Protein AF-A0A9N9E2Z9-F1 (afdb_monomer)

Nearest PDB structures (foldseek):
  7rmc-assembly1_V  TM=8.957E-01  e=1.447E-22  Saccharomyces cerevisiae
  7rmo-assembly1_D  TM=8.840E-01  e=2.577E-21  Saccharomyces cerevisiae
  7rmv-assembly1_A  TM=8.847E-01  e=9.332E-21  Saccharomyces cerevisiae
  7rmf-assembly1_W  TM=8.676E-01  e=1.348E-20  Saccharomyces cerevisiae
  2v4u-assembly1_A  TM=8.856E-01  e=1.842E-15  Homo sapiens

Mean predicted aligned error: 8.61 Å

Foldseek 3Di:
DEDPADWDDLVNLCVVDVDSLPDQYHHDDPDPLCVVVSCVVSVVVVVCCVVVVVVPPDDDPVNVVVVVVVVVVSVVLQVLQVPDPAEAEEEEEAQDDPVVCVVVVNVVRVVCSNVSHHYHYDYARLVLCAPVCCVVPVVSVVVRVVSLVPHQAYEYEPHDDPVRCRSLLSSLVCCVVVVRHYDYYAVNQVSNLVNLVVVLCVVPDPPPPDPPDQKDFDPCQKDKDKKFFDPPDPPPPVCVVVVDRIDIDIGGHRIWGRDVVSVVSSVVSPDDFGMDHPVNRGTDD

Organism: NCBI:txid144539

Radius of gyration: 24.68 Å; Cα contacts (8 Å, |Δi|>4): 371; chains: 1; bounding box: 54×49×69 Å

Solvent-accessible surface area (backbone atoms only — not comparable to full-atom values): 16314 Å² total; per-residue (Å²): 86,83,34,83,89,61,79,82,49,69,75,57,29,48,73,74,33,96,54,44,87,76,56,57,73,42,58,85,61,97,47,80,79,48,49,65,57,55,41,56,77,65,43,47,65,61,52,48,36,60,77,68,60,46,83,79,64,87,73,51,73,66,56,52,51,50,52,53,50,50,53,5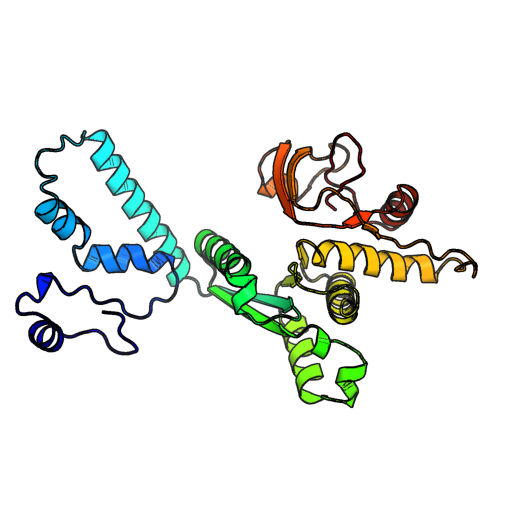2,50,52,51,51,42,50,52,44,22,76,69,36,89,47,70,50,33,36,22,39,41,35,68,57,64,75,80,82,46,51,67,58,56,51,52,50,47,52,52,24,36,74,72,29,28,36,79,42,80,44,80,30,54,19,66,32,59,28,78,67,20,51,76,77,37,47,66,56,20,48,56,39,51,53,47,51,74,70,30,67,26,40,34,26,52,56,61,64,54,85,95,58,38,62,17,50,24,48,53,44,47,50,25,66,78,71,71,41,50,71,49,49,35,66,52,24,42,51,28,44,55,49,40,51,48,60,60,58,48,75,76,51,84,79,64,94,81,68,92,69,58,68,57,37,84,38,93,70,38,68,48,79,44,70,34,40,53,49,83,91,56,82,87,47,64,66,45,62,73,68,72,45,62,62,48,76,48,80,48,74,43,48,62,36,64,53,48,74,67,58,54,50,56,44,41,78,70,74,48,58,76,47,27,28,39,100,80,65,62,49,72,44,106

pLDDT: mean 83.02, std 13.47, range [30.84, 97.94]

Structure (mmCIF, N/CA/C/O backbone):
data_AF-A0A9N9E2Z9-F1
#
_entry.id   AF-A0A9N9E2Z9-F1
#
loop_
_atom_site.group_PDB
_atom_site.id
_atom_site.type_symbol
_atom_site.label_atom_id
_atom_site.label_alt_id
_atom_site.label_comp_id
_atom_site.label_asym_id
_atom_site.label_entity_id
_atom_site.label_seq_id
_atom_site.pdbx_PDB_ins_code
_atom_site.Cartn_x
_atom_site.Cartn_y
_atom_site.Cartn_z
_atom_site.occupancy
_atom_site.B_iso_or_equiv
_atom_site.auth_seq_id
_atom_site.auth_comp_id
_atom_site.auth_asym_id
_atom_site.auth_atom_id
_atom_site.pdbx_PDB_model_num
ATOM 1 N N . CYS A 1 1 ? -6.599 -13.612 25.375 1.00 73.62 1 CYS A N 1
ATOM 2 C CA . CYS A 1 1 ? -6.202 -14.831 24.640 1.00 73.62 1 CYS A CA 1
ATOM 3 C C . CYS A 1 1 ? -6.427 -14.645 23.146 1.00 73.62 1 CYS A C 1
ATOM 5 O O . CYS A 1 1 ? -7.537 -14.296 22.765 1.00 73.62 1 CYS A O 1
ATOM 7 N N . VAL A 1 2 ? -5.397 -14.850 22.315 1.00 69.88 2 VAL A N 1
ATOM 8 C CA . VAL A 1 2 ? -5.555 -14.877 20.850 1.00 69.88 2 VAL A CA 1
ATOM 9 C C . VAL A 1 2 ? -5.989 -16.283 20.447 1.00 69.88 2 VAL A C 1
ATOM 11 O O . VAL A 1 2 ? -5.285 -17.247 20.739 1.00 69.88 2 VAL A O 1
ATOM 14 N N . CYS A 1 3 ? -7.154 -16.403 19.819 1.00 66.31 3 CYS A N 1
ATOM 15 C CA . CYS A 1 3 ? -7.777 -17.678 19.491 1.00 66.31 3 CYS A CA 1
ATOM 16 C C . CYS A 1 3 ? -7.961 -17.809 17.983 1.00 66.31 3 CYS A C 1
ATOM 18 O O . CYS A 1 3 ? -8.574 -16.971 17.325 1.00 66.31 3 CYS A O 1
ATOM 20 N N . MET A 1 4 ? -7.391 -18.879 17.437 1.00 57.19 4 MET A N 1
ATOM 21 C CA . MET A 1 4 ? -7.466 -19.244 16.026 1.00 57.19 4 MET A CA 1
ATOM 22 C C . MET A 1 4 ? -7.831 -20.737 15.973 1.00 57.19 4 MET A C 1
ATOM 24 O O . MET A 1 4 ? -7.105 -21.519 16.588 1.00 57.19 4 MET A O 1
ATOM 28 N N . PRO A 1 5 ? -8.907 -21.183 15.290 1.00 56.50 5 PRO A N 1
ATOM 29 C CA . PRO A 1 5 ? -9.917 -20.429 14.533 1.00 56.50 5 PRO A CA 1
ATOM 30 C C . PRO A 1 5 ? -11.258 -20.207 15.269 1.00 56.50 5 PRO A C 1
ATOM 32 O O . PRO A 1 5 ? -12.075 -19.419 14.802 1.00 56.50 5 PRO A O 1
ATOM 35 N N . ASN A 1 6 ? -11.508 -20.887 16.392 1.00 63.28 6 ASN A N 1
ATOM 36 C CA . ASN A 1 6 ? -12.822 -20.895 17.046 1.00 63.28 6 ASN A CA 1
ATOM 37 C C . ASN A 1 6 ? -12.934 -19.824 18.135 1.00 63.28 6 ASN A C 1
ATOM 39 O O . ASN A 1 6 ? -11.981 -19.580 18.877 1.00 63.28 6 ASN A O 1
ATOM 43 N N . ALA A 1 7 ? -14.121 -19.225 18.259 1.00 68.88 7 ALA A N 1
ATOM 44 C CA . ALA A 1 7 ? -14.427 -18.328 19.364 1.00 68.88 7 ALA A CA 1
ATOM 45 C C . ALA A 1 7 ? -14.322 -19.066 20.708 1.00 68.88 7 ALA A C 1
ATOM 47 O O . ALA A 1 7 ? -14.777 -20.202 20.841 1.00 68.88 7 ALA A O 1
ATOM 48 N N . LEU A 1 8 ? -13.739 -18.405 21.710 1.00 74.94 8 LEU A N 1
ATOM 49 C CA . LEU A 1 8 ? -13.736 -18.894 23.088 1.00 74.94 8 LEU A CA 1
ATOM 50 C C . LEU A 1 8 ? -15.168 -18.958 23.624 1.00 74.94 8 LEU A C 1
ATOM 52 O O . LEU A 1 8 ? -15.811 -17.918 23.788 1.00 74.94 8 LEU A O 1
ATOM 56 N N . THR A 1 9 ? -15.639 -20.166 23.925 1.00 80.19 9 THR A N 1
ATOM 57 C CA . THR A 1 9 ? -16.864 -20.369 24.702 1.00 80.19 9 THR A CA 1
ATOM 58 C C . THR A 1 9 ? -16.628 -19.973 26.157 1.00 80.19 9 THR A C 1
ATOM 60 O O . THR A 1 9 ? -15.490 -19.980 26.637 1.00 80.19 9 THR A O 1
ATOM 63 N N . ASP A 1 10 ? -17.698 -19.640 26.876 1.00 77.62 10 ASP A N 1
ATOM 64 C CA . ASP A 1 10 ? -17.590 -19.249 28.285 1.00 77.62 10 ASP A CA 1
ATOM 65 C C . ASP A 1 10 ? -17.050 -20.396 29.160 1.00 77.62 10 ASP A C 1
ATOM 67 O O . ASP A 1 10 ? -16.213 -20.151 30.024 1.00 77.62 10 ASP A O 1
ATOM 71 N N . GLU A 1 11 ? -17.359 -21.654 28.822 1.00 81.44 11 GLU A N 1
ATOM 72 C CA . GLU A 1 11 ? -16.757 -22.844 29.450 1.00 81.44 11 GLU A CA 1
ATOM 73 C C . GLU A 1 11 ? -15.223 -22.879 29.348 1.00 81.44 11 GLU A C 1
ATOM 75 O O . GLU A 1 11 ? -14.537 -23.353 30.254 1.00 81.44 11 GLU A O 1
ATOM 80 N N . ILE A 1 12 ? -14.648 -22.415 28.230 1.00 83.00 12 ILE A N 1
ATOM 81 C CA . ILE A 1 12 ? -13.188 -22.364 28.079 1.00 83.00 12 ILE A CA 1
ATOM 82 C C . ILE A 1 12 ? -12.624 -21.180 28.868 1.00 83.00 12 ILE A C 1
ATOM 84 O O . ILE A 1 12 ? -11.551 -21.304 29.455 1.00 83.00 12 ILE A O 1
ATOM 88 N N . LYS A 1 13 ? -13.336 -20.049 28.929 1.00 81.69 13 LYS A N 1
ATOM 89 C CA . LYS A 1 13 ? -12.908 -18.891 29.729 1.00 81.69 13 LYS A CA 1
ATOM 90 C C . LYS A 1 13 ? -12.845 -19.227 31.219 1.00 81.69 13 LYS A C 1
ATOM 92 O O . LYS A 1 13 ? -11.852 -18.885 31.852 1.00 81.69 13 LYS A O 1
ATOM 97 N N . GLU A 1 14 ? -13.826 -19.966 31.736 1.00 82.44 14 GLU A N 1
ATOM 98 C CA . GLU A 1 14 ? -13.847 -20.468 33.121 1.00 82.44 14 GLU A CA 1
ATOM 99 C C . GLU A 1 14 ? -12.654 -21.374 33.453 1.00 82.44 14 GLU A C 1
ATOM 101 O O . GLU A 1 14 ? -12.157 -21.371 34.577 1.00 82.44 14 GLU A O 1
ATOM 106 N N . LYS A 1 15 ? -12.141 -22.125 32.470 1.00 84.31 15 LYS A N 1
ATOM 107 C CA . LYS A 1 15 ? -10.928 -22.943 32.642 1.00 84.31 15 LYS A CA 1
ATOM 108 C C . LYS A 1 15 ? -9.637 -22.124 32.631 1.00 84.31 15 LYS A C 1
ATOM 110 O O . LYS A 1 15 ? -8.628 -22.595 33.145 1.00 84.31 15 LYS A O 1
ATOM 115 N N . ILE A 1 16 ? -9.644 -20.945 32.009 1.00 84.00 16 ILE A N 1
ATOM 116 C CA . ILE A 1 16 ? -8.470 -20.066 31.909 1.00 84.00 16 ILE A CA 1
ATOM 117 C C . ILE A 1 16 ? -8.331 -19.214 33.171 1.00 84.00 16 ILE A C 1
ATOM 119 O O . ILE A 1 16 ? -7.227 -19.070 33.691 1.00 84.00 16 ILE A O 1
ATOM 123 N N . CYS A 1 17 ? -9.435 -18.644 33.653 1.00 80.94 17 CYS A N 1
ATOM 124 C CA . CYS A 1 17 ? -9.461 -17.821 34.854 1.00 80.94 17 CYS A CA 1
ATOM 125 C C . CYS A 1 17 ? -10.746 -18.076 35.646 1.00 80.94 17 CYS A C 1
ATOM 127 O O . CYS A 1 17 ? -11.821 -18.230 35.069 1.00 80.94 17 CYS A O 1
ATOM 129 N N . PHE A 1 18 ? -10.638 -18.028 36.977 1.00 75.31 18 PHE A N 1
ATOM 130 C CA . PHE A 1 18 ? -11.782 -18.089 37.893 1.00 75.31 18 PHE A CA 1
ATOM 131 C C . PHE A 1 18 ? -12.789 -16.947 37.679 1.00 75.31 18 PHE A C 1
ATOM 133 O O . PHE A 1 18 ? -13.941 -17.080 38.083 1.00 75.31 18 PHE A O 1
ATOM 140 N N . GLN A 1 19 ? -12.373 -15.844 37.046 1.00 76.88 19 GLN A N 1
ATOM 141 C CA . GLN A 1 19 ? -13.247 -14.756 36.615 1.00 76.88 19 GLN A CA 1
ATOM 142 C C . GLN A 1 19 ? -13.307 -14.693 35.078 1.00 76.88 19 GLN A C 1
ATOM 144 O O . GLN A 1 19 ? -12.457 -14.070 34.438 1.00 76.88 19 GLN A O 1
ATOM 149 N N . PRO A 1 20 ? -14.324 -15.307 34.444 1.00 70.69 20 PRO A N 1
ATOM 150 C CA . PRO A 1 20 ? -14.460 -15.339 32.983 1.00 70.69 20 PRO A CA 1
ATOM 151 C C . PRO A 1 20 ? -14.573 -13.954 32.339 1.00 70.69 20 PRO A C 1
ATOM 153 O O . PRO A 1 20 ? -14.230 -13.785 31.169 1.00 70.69 20 PRO A O 1
ATOM 156 N N . THR A 1 21 ? -15.044 -12.962 33.100 1.00 72.88 21 THR A N 1
ATOM 157 C CA . THR A 1 21 ? -15.185 -11.559 32.683 1.00 72.88 21 THR A CA 1
ATOM 158 C C . THR A 1 21 ? -13.849 -10.864 32.434 1.00 72.88 21 THR A C 1
ATOM 160 O O . THR A 1 21 ? -13.810 -9.897 31.682 1.00 72.88 21 THR A O 1
ATOM 163 N N . GLU A 1 22 ? -12.756 -11.368 33.009 1.00 79.44 22 GLU A N 1
ATOM 164 C CA . GLU A 1 22 ? -11.399 -10.844 32.799 1.00 79.44 22 GLU A CA 1
ATOM 165 C C . GLU A 1 22 ? -10.727 -11.448 31.551 1.00 79.44 22 GLU A C 1
ATOM 167 O O . GLU A 1 22 ? -9.661 -11.008 31.112 1.00 79.44 22 GLU A O 1
ATOM 172 N N . VAL A 1 23 ? -11.341 -12.468 30.940 1.00 84.38 23 VAL A N 1
ATOM 173 C CA . VAL A 1 23 ? -10.779 -13.165 29.782 1.00 84.38 23 VAL A CA 1
ATOM 174 C C . VAL A 1 23 ? -11.246 -12.506 28.484 1.00 84.38 23 VAL A C 1
ATOM 176 O O . VAL A 1 23 ? -12.322 -12.797 27.961 1.00 84.38 23 VAL A O 1
ATOM 179 N N . ILE A 1 24 ? -10.383 -11.669 27.905 1.00 84.62 24 ILE A N 1
ATOM 180 C CA . ILE A 1 24 ? -10.616 -11.054 26.590 1.00 84.62 24 ILE A CA 1
ATOM 181 C C . ILE A 1 24 ? -10.254 -12.050 25.480 1.00 84.62 24 ILE A C 1
ATOM 183 O O . ILE A 1 24 ? -9.092 -12.446 25.319 1.00 84.62 24 ILE A O 1
ATOM 187 N N . ALA A 1 25 ? -11.246 -12.440 24.687 1.00 85.44 25 ALA A N 1
ATOM 188 C CA . ALA A 1 25 ? -11.098 -13.314 23.532 1.00 85.44 25 ALA A CA 1
ATOM 189 C C . ALA A 1 25 ? -10.790 -12.497 22.271 1.00 85.44 25 ALA A C 1
ATOM 191 O O . ALA A 1 25 ? -11.608 -11.701 21.811 1.00 85.44 25 ALA A O 1
ATOM 192 N N . ILE A 1 26 ? -9.617 -12.701 21.680 1.00 84.81 26 ILE A N 1
ATOM 193 C CA . ILE A 1 26 ? -9.230 -12.062 20.421 1.00 84.81 26 ILE A CA 1
ATOM 194 C C . ILE A 1 26 ? -9.282 -13.116 19.323 1.00 84.81 26 ILE A C 1
ATOM 196 O O . ILE A 1 26 ? -8.373 -13.934 19.201 1.00 84.81 26 ILE A O 1
ATOM 200 N N . ASN A 1 27 ? -10.353 -13.099 18.534 1.00 83.06 27 ASN A N 1
ATOM 201 C CA . ASN A 1 27 ? -10.488 -13.963 17.363 1.00 83.06 27 ASN A CA 1
ATOM 202 C C . ASN A 1 27 ? -9.899 -13.276 16.126 1.00 83.06 27 ASN A C 1
ATOM 204 O O . ASN A 1 27 ? -9.740 -12.052 16.106 1.00 83.06 27 ASN A O 1
ATOM 208 N N . ARG A 1 28 ? -9.626 -14.050 15.068 1.00 82.19 28 ARG A N 1
ATOM 209 C CA . ARG A 1 28 ? -9.251 -13.482 13.768 1.00 82.19 28 ARG A CA 1
ATOM 210 C C . ARG A 1 28 ? -10.357 -12.548 13.278 1.00 82.19 28 ARG A C 1
ATOM 212 O O . ARG A 1 28 ? -11.511 -12.958 13.175 1.00 82.19 28 ARG A O 1
ATOM 219 N N . VAL A 1 29 ? -9.988 -11.311 12.972 1.00 85.88 29 VAL A N 1
ATOM 220 C CA . VAL A 1 29 ? -10.883 -10.314 12.381 1.00 85.88 29 VAL A CA 1
ATOM 221 C C . VAL A 1 29 ? -10.511 -10.059 10.915 1.00 85.88 29 VAL A C 1
ATOM 223 O O . VAL A 1 29 ? -9.341 -10.244 10.572 1.00 85.88 29 VAL A O 1
ATOM 226 N N . PRO A 1 30 ? -11.467 -9.660 10.051 1.00 84.94 30 PRO A N 1
ATOM 227 C CA . PRO A 1 30 ? -11.195 -9.421 8.631 1.00 84.94 30 PRO A CA 1
ATOM 228 C C . PRO A 1 30 ? -10.191 -8.291 8.391 1.00 84.94 30 PRO A C 1
ATOM 230 O O . PRO A 1 30 ? -9.274 -8.437 7.591 1.00 84.94 30 PRO A O 1
ATOM 233 N N . THR A 1 31 ? -10.349 -7.187 9.123 1.00 89.00 31 THR A N 1
ATOM 234 C CA . THR A 1 31 ? -9.500 -5.993 9.031 1.00 89.00 31 THR A CA 1
ATOM 235 C C . THR A 1 31 ? -9.174 -5.472 10.425 1.00 89.00 31 THR A C 1
ATOM 237 O O . THR A 1 31 ? -9.897 -5.743 11.391 1.00 89.00 31 THR A O 1
ATOM 240 N N . SER A 1 32 ? -8.109 -4.682 10.550 1.00 90.38 32 SER A N 1
ATOM 241 C CA . SER A 1 32 ? -7.720 -4.027 11.806 1.00 90.38 32 SER A CA 1
ATOM 242 C C . SER A 1 32 ? -8.836 -3.133 12.378 1.00 90.38 32 SER A C 1
ATOM 244 O O . SER A 1 32 ? -8.990 -3.024 13.596 1.00 90.38 32 SER A O 1
ATOM 246 N N . TYR A 1 33 ? -9.704 -2.593 11.516 1.00 92.75 33 TYR A N 1
ATOM 247 C CA . TYR A 1 33 ? -10.855 -1.762 11.890 1.00 92.75 33 TYR A CA 1
ATOM 248 C C . TYR A 1 33 ? -11.911 -2.501 12.707 1.00 92.75 33 TYR A C 1
ATOM 250 O O . TYR A 1 33 ? -12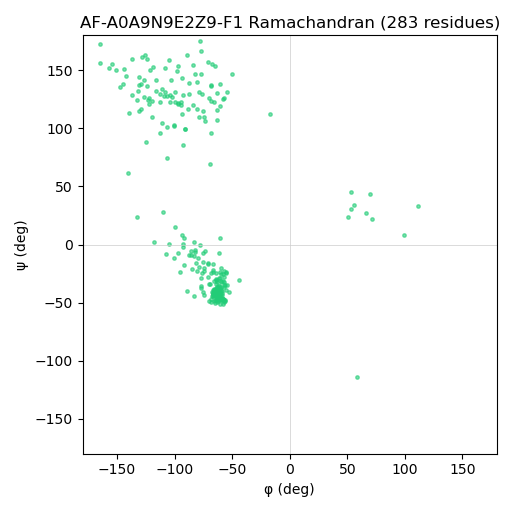.630 -1.880 13.488 1.00 92.75 33 TYR A O 1
ATOM 258 N N . HIS A 1 34 ? -11.992 -3.823 12.594 1.00 92.94 34 HIS A N 1
ATOM 259 C CA . HIS A 1 34 ? -12.921 -4.625 13.385 1.00 92.94 34 HIS A CA 1
ATOM 260 C C . HIS A 1 34 ? -12.481 -4.788 14.841 1.00 92.94 34 HIS A C 1
ATOM 262 O O . HIS A 1 34 ? -13.307 -5.096 15.704 1.00 92.94 34 HIS A O 1
ATOM 268 N N . PHE A 1 35 ? -11.195 -4.582 15.135 1.00 91.56 35 PHE A N 1
ATOM 269 C CA . PHE A 1 35 ? -10.638 -4.836 16.457 1.00 91.56 35 PHE A CA 1
ATOM 270 C C . PHE A 1 35 ? -11.271 -3.956 17.555 1.00 91.56 35 PHE A C 1
ATOM 272 O O . PHE A 1 35 ? -11.727 -4.516 18.554 1.00 91.56 35 PHE A O 1
ATOM 279 N N . PRO A 1 36 ? -11.455 -2.631 17.377 1.00 92.06 36 PRO A N 1
ATOM 280 C CA . PRO A 1 36 ? -12.218 -1.816 18.327 1.00 92.06 36 PRO A CA 1
ATOM 281 C C . PRO A 1 36 ? -13.642 -2.325 18.592 1.00 92.06 36 PRO A C 1
ATOM 283 O O . PRO A 1 36 ? -14.098 -2.320 19.733 1.00 92.06 36 PRO A O 1
ATOM 286 N N . MET A 1 37 ? -14.346 -2.815 17.564 1.00 91.44 37 MET A N 1
ATOM 287 C CA . MET A 1 37 ? -15.704 -3.354 17.724 1.00 91.44 37 MET A CA 1
ATOM 288 C C . MET A 1 37 ? -15.708 -4.684 18.482 1.00 91.44 37 MET A C 1
ATOM 290 O O . MET A 1 37 ? -16.625 -4.950 19.259 1.00 91.44 37 MET A O 1
ATOM 294 N N . LEU A 1 38 ? -14.673 -5.507 18.294 1.00 90.88 38 LEU A N 1
ATOM 295 C CA . LEU A 1 38 ? -14.472 -6.736 19.057 1.00 90.88 38 LEU A CA 1
ATOM 296 C C . LEU A 1 38 ? -14.265 -6.445 20.551 1.00 90.88 38 LEU A C 1
ATOM 298 O O . LEU A 1 38 ? -14.860 -7.127 21.387 1.00 90.88 38 LEU A O 1
ATOM 302 N N . LEU A 1 39 ? -13.461 -5.429 20.882 1.00 91.12 39 LEU A N 1
ATOM 303 C CA . LEU A 1 39 ? -13.237 -5.001 22.266 1.00 91.12 39 LEU A CA 1
ATOM 304 C C . LEU A 1 39 ? -14.500 -4.385 22.880 1.00 91.12 39 LEU A C 1
ATOM 306 O O . LEU A 1 39 ? -14.843 -4.692 24.021 1.00 91.12 39 LEU A O 1
ATOM 310 N N . GLN A 1 40 ? -15.235 -3.577 22.108 1.00 90.44 40 GLN A N 1
ATOM 311 C CA . GLN A 1 40 ? -16.494 -2.981 22.555 1.00 90.44 40 GLN A CA 1
ATOM 312 C C . GLN A 1 40 ? -17.543 -4.050 22.892 1.00 90.44 40 GLN A C 1
ATOM 314 O O . GLN A 1 40 ? -18.202 -3.962 23.923 1.00 90.44 40 GLN A O 1
ATOM 319 N N . ARG A 1 41 ? -17.685 -5.094 22.062 1.00 89.38 41 ARG A N 1
ATOM 320 C CA . ARG A 1 41 ? -18.621 -6.207 22.322 1.00 89.38 41 ARG A CA 1
ATOM 321 C C . ARG A 1 41 ? -18.306 -6.967 23.611 1.00 89.38 41 ARG A C 1
ATOM 323 O O . ARG A 1 41 ? -19.216 -7.516 24.222 1.00 89.38 41 ARG A O 1
ATOM 330 N N . GLN A 1 42 ? -17.039 -6.991 24.012 1.00 89.38 42 GLN A N 1
ATOM 331 C CA . GLN A 1 42 ? -16.570 -7.654 25.230 1.00 89.38 42 GLN A CA 1
ATOM 332 C C . GLN A 1 42 ? -16.504 -6.728 26.445 1.00 89.38 42 GLN A C 1
ATOM 334 O O . GLN A 1 42 ? -16.005 -7.139 27.485 1.00 89.38 42 GLN A O 1
ATOM 339 N N . LYS A 1 43 ? -17.018 -5.498 26.329 1.00 90.31 43 LYS A N 1
ATOM 340 C CA . LYS A 1 43 ? -17.086 -4.522 27.422 1.00 90.31 43 LYS A CA 1
ATOM 341 C C . LYS A 1 43 ? -15.733 -4.208 28.079 1.00 90.31 43 LYS A C 1
ATOM 343 O O . LYS A 1 43 ? -15.632 -3.969 29.281 1.00 90.31 43 LYS A O 1
ATOM 348 N N . VAL A 1 44 ? -14.665 -4.218 27.274 1.00 90.69 44 VAL A N 1
ATOM 349 C CA . VAL A 1 44 ? -13.293 -3.978 27.759 1.00 90.69 44 VAL A CA 1
ATOM 350 C C . VAL A 1 44 ? -13.142 -2.556 28.303 1.00 90.69 44 VAL A C 1
ATOM 352 O O . VAL A 1 44 ? -12.419 -2.343 29.269 1.00 90.69 44 VAL A O 1
ATOM 355 N N . ALA A 1 45 ? -13.841 -1.583 27.713 1.00 89.75 45 ALA A N 1
ATOM 356 C CA . ALA A 1 45 ? -13.808 -0.203 28.180 1.00 89.75 45 ALA A CA 1
ATOM 357 C C . ALA A 1 45 ? -14.446 -0.053 29.571 1.00 89.75 45 ALA A C 1
ATOM 359 O O . ALA A 1 45 ? -13.853 0.597 30.427 1.00 89.75 45 ALA A O 1
ATOM 360 N N . GLU A 1 46 ? -15.605 -0.679 29.821 1.00 89.06 46 GLU A N 1
ATOM 361 C CA . GLU A 1 46 ? -16.240 -0.668 31.145 1.00 89.06 46 GLU A CA 1
ATOM 362 C C . GLU A 1 46 ? -15.386 -1.400 32.185 1.00 89.06 46 GLU A C 1
ATOM 364 O O . GLU A 1 46 ? -15.229 -0.914 33.302 1.00 89.06 46 GLU A O 1
ATOM 369 N N . PHE A 1 47 ? -14.786 -2.533 31.808 1.00 89.00 47 PHE A N 1
ATOM 370 C CA . PHE A 1 47 ? -13.854 -3.254 32.673 1.00 89.00 47 PHE A CA 1
ATOM 371 C C . PHE A 1 47 ? -12.670 -2.368 33.092 1.00 89.00 47 PHE A C 1
ATOM 373 O O . PHE A 1 47 ? -12.414 -2.203 34.282 1.00 89.00 47 PHE A O 1
ATOM 380 N N . LEU A 1 48 ? -11.995 -1.727 32.131 1.00 90.38 48 LEU A N 1
ATOM 381 C CA . LEU A 1 48 ? -10.873 -0.828 32.417 1.00 90.38 48 LEU A CA 1
ATOM 382 C C . LEU A 1 48 ? -11.295 0.395 33.239 1.00 90.38 48 LEU A C 1
ATOM 384 O O . LEU A 1 48 ? -10.531 0.836 34.093 1.00 90.38 48 LEU A O 1
ATOM 388 N N . ALA A 1 49 ? -12.490 0.943 33.001 1.00 90.12 49 ALA A N 1
ATOM 389 C CA . ALA A 1 49 ? -13.005 2.071 33.771 1.00 90.12 49 ALA A CA 1
ATOM 390 C C . ALA A 1 49 ? -13.197 1.716 35.252 1.00 90.12 49 ALA A C 1
ATOM 392 O O . ALA A 1 49 ? -12.774 2.490 36.113 1.00 90.12 49 ALA A O 1
ATOM 393 N N . ASN A 1 50 ? -13.745 0.531 35.537 1.00 89.88 50 ASN A N 1
ATOM 394 C CA . ASN A 1 50 ? -13.924 0.033 36.900 1.00 89.88 50 ASN A CA 1
ATOM 395 C C . ASN A 1 50 ? -12.572 -0.222 37.588 1.00 89.88 50 ASN A C 1
ATOM 397 O O . ASN A 1 50 ? -12.338 0.262 38.696 1.00 89.88 50 ASN A O 1
ATOM 401 N N . GLU A 1 51 ? -11.653 -0.926 36.917 1.00 89.69 51 GLU A N 1
ATOM 402 C CA . GLU A 1 51 ? -10.338 -1.277 37.477 1.00 89.69 51 GLU A CA 1
ATOM 403 C C . GLU A 1 51 ? -9.469 -0.045 37.753 1.00 89.69 51 GLU A C 1
ATOM 405 O O . GLU A 1 51 ? -8.820 0.069 38.796 1.00 89.69 51 GLU A O 1
ATOM 410 N N . LEU A 1 52 ? -9.490 0.926 36.838 1.00 93.06 52 LEU A N 1
ATOM 411 C CA . LEU A 1 52 ? -8.753 2.180 36.978 1.00 93.06 52 LEU A CA 1
ATOM 412 C C . LEU A 1 52 ? -9.503 3.225 37.824 1.00 93.06 52 LEU A C 1
ATOM 414 O O . LEU A 1 52 ? -8.989 4.330 38.008 1.00 93.06 52 LEU A O 1
ATOM 418 N N . LYS A 1 53 ? -10.687 2.888 38.362 1.00 90.81 53 LYS A N 1
ATOM 419 C CA . LYS A 1 53 ? -11.537 3.760 39.196 1.00 90.81 53 LYS A CA 1
ATOM 420 C C . LYS A 1 53 ? -11.830 5.109 38.534 1.00 90.81 53 LYS A C 1
ATOM 422 O O . LYS A 1 53 ? -11.738 6.168 39.161 1.00 90.81 53 LYS A O 1
ATOM 427 N N . LEU A 1 54 ? -12.173 5.067 37.249 1.00 89.69 54 LEU A N 1
ATOM 428 C CA . LEU A 1 54 ? -12.437 6.255 36.435 1.00 89.69 54 LEU A CA 1
ATOM 429 C C . LEU A 1 54 ? -13.828 6.861 36.682 1.00 89.69 54 LEU A C 1
ATOM 431 O O . LEU A 1 54 ? -14.137 7.900 36.107 1.00 89.69 54 LEU A O 1
ATOM 435 N N . ASP A 1 55 ? -14.637 6.280 37.573 1.00 81.44 55 ASP A N 1
ATOM 436 C CA . ASP A 1 55 ? -16.006 6.722 37.896 1.00 81.44 55 ASP A CA 1
ATOM 437 C C . ASP A 1 55 ? -16.091 8.177 38.386 1.00 81.44 55 ASP A C 1
ATOM 439 O O . ASP A 1 55 ? -17.118 8.839 38.245 1.00 81.44 55 ASP A O 1
ATOM 443 N N . ASN A 1 56 ? -14.997 8.696 38.949 1.00 81.69 56 ASN A N 1
ATOM 444 C CA . ASN A 1 56 ? -14.917 10.069 39.448 1.00 81.69 56 ASN A CA 1
ATOM 445 C C . ASN A 1 56 ? -14.540 11.092 38.363 1.00 81.69 56 ASN A C 1
ATOM 447 O O . ASN A 1 56 ? -14.527 12.296 38.636 1.00 81.69 56 ASN A O 1
ATOM 451 N N . ILE A 1 57 ? -14.214 10.647 37.146 1.00 86.88 57 ILE A N 1
ATOM 452 C CA . ILE A 1 57 ? -13.893 11.545 36.038 1.00 86.88 57 ILE A CA 1
ATOM 453 C C . ILE A 1 57 ? -15.189 12.167 35.521 1.00 86.88 57 ILE A C 1
ATOM 455 O O . ILE A 1 57 ? -16.060 11.498 34.969 1.00 86.88 57 ILE A O 1
ATOM 459 N N . GLN A 1 58 ? -15.302 13.484 35.676 1.00 86.44 58 GLN A N 1
ATOM 460 C CA . GLN A 1 58 ? -16.402 14.254 35.112 1.00 86.44 58 GLN A CA 1
ATOM 461 C C . GLN A 1 58 ? -16.211 14.372 33.598 1.00 86.44 58 GLN A C 1
ATOM 463 O O . GLN A 1 58 ? -15.349 15.111 33.125 1.00 86.44 58 GLN A O 1
ATOM 468 N N . VAL A 1 59 ? -17.021 13.634 32.844 1.00 87.69 59 VAL A N 1
ATOM 469 C CA . VAL A 1 59 ? -17.080 13.724 31.382 1.00 87.69 59 VAL A CA 1
ATOM 470 C C . VAL A 1 59 ? -18.243 14.635 31.009 1.00 87.69 59 VAL A C 1
ATOM 472 O O . VAL A 1 59 ? -19.385 14.368 31.391 1.00 87.69 59 VAL A O 1
ATOM 475 N N . SER A 1 60 ? -17.968 15.712 30.272 1.00 93.50 60 SER A N 1
ATOM 476 C CA . SER A 1 60 ? -19.016 16.635 29.834 1.00 93.50 60 SER A CA 1
ATOM 477 C C . SER A 1 60 ? -19.986 15.949 28.864 1.00 93.50 60 SER A C 1
ATOM 479 O O . SER A 1 60 ? -19.617 15.022 28.140 1.00 93.50 60 SER A O 1
ATOM 481 N N . GLU A 1 61 ? -21.233 16.423 28.796 1.00 94.06 61 GLU A N 1
ATOM 482 C CA . GLU A 1 61 ? -22.212 15.911 27.819 1.00 94.06 61 GLU A CA 1
ATOM 483 C C . GLU A 1 61 ? -21.719 16.053 26.370 1.00 94.06 61 GLU A C 1
ATOM 485 O O . GLU A 1 61 ? -21.990 15.209 25.517 1.00 94.06 61 GLU A O 1
ATOM 490 N N . GLU A 1 62 ? -20.917 17.082 26.091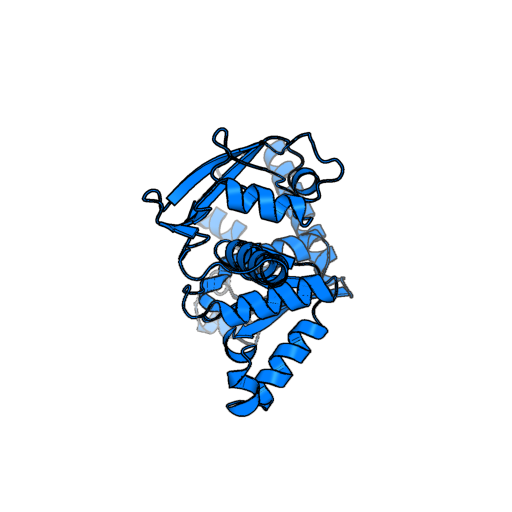 1.00 95.38 62 GLU A N 1
ATOM 491 C CA . GLU A 1 62 ? -20.270 17.254 24.792 1.00 95.38 62 GLU A CA 1
ATOM 492 C C . GLU A 1 62 ? -19.261 16.138 24.490 1.00 95.38 62 GLU A C 1
ATOM 494 O O . GLU A 1 62 ? -19.270 15.587 23.388 1.00 95.38 62 GLU A O 1
ATOM 499 N N . GLN A 1 63 ? -18.424 15.765 25.463 1.00 93.38 63 GLN A N 1
ATOM 500 C CA . GLN A 1 63 ? -17.458 14.675 25.313 1.00 93.38 63 GLN A CA 1
ATOM 501 C C . GLN A 1 63 ? -18.156 13.324 25.121 1.00 93.38 63 GLN A C 1
ATOM 503 O O . GLN A 1 63 ? -17.734 12.543 24.267 1.00 93.38 63 GLN A O 1
ATOM 508 N N . LYS A 1 64 ? -19.255 13.069 25.845 1.00 90.62 64 LYS A N 1
ATOM 509 C CA . LYS A 1 64 ? -20.075 11.859 25.657 1.00 90.62 64 LYS A CA 1
ATOM 510 C C . LYS A 1 64 ? -20.638 11.790 24.241 1.00 90.62 64 LYS A C 1
ATOM 512 O O . LYS A 1 64 ? -20.416 10.805 23.539 1.00 90.62 64 LYS A O 1
ATOM 517 N N . ARG A 1 65 ? -21.274 12.874 23.784 1.00 95.31 65 ARG A N 1
ATOM 518 C CA . ARG A 1 65 ? -21.823 12.971 22.424 1.00 95.31 65 ARG A CA 1
ATOM 519 C C . ARG A 1 65 ? -20.741 12.781 21.359 1.00 95.31 65 ARG A C 1
ATOM 521 O O . ARG A 1 65 ? -20.974 12.089 20.372 1.00 95.31 65 ARG A O 1
ATOM 528 N N . SER A 1 66 ? -19.562 13.371 21.555 1.00 95.69 66 SER A N 1
ATOM 529 C CA . SER A 1 66 ? -18.414 13.202 20.655 1.00 95.69 66 SER A CA 1
ATOM 530 C C . SER A 1 66 ? -17.964 11.736 20.578 1.00 95.69 66 SER A C 1
ATOM 532 O O . SER A 1 66 ? -17.801 11.192 19.484 1.00 95.69 66 SER A O 1
ATOM 534 N N . GLY A 1 67 ? -17.858 11.050 21.722 1.00 92.38 67 GLY A N 1
ATOM 535 C CA . GLY A 1 67 ? -17.530 9.622 21.779 1.00 92.38 67 GLY A CA 1
ATOM 536 C C . GLY A 1 67 ? -18.569 8.737 21.083 1.00 92.38 67 GLY A C 1
ATOM 537 O O . GLY A 1 67 ? -18.213 7.851 20.303 1.00 92.38 67 GLY A O 1
ATOM 538 N N . GLU A 1 68 ? -19.859 9.004 21.294 1.00 92.75 68 GLU A N 1
ATOM 539 C CA . GLU A 1 68 ? -20.947 8.293 20.612 1.00 92.75 68 GLU A CA 1
ATOM 540 C C . GLU A 1 68 ? -20.901 8.493 19.094 1.00 92.75 68 GLU A C 1
ATOM 542 O O . GLU A 1 68 ? -21.014 7.525 18.336 1.00 92.75 68 GLU A O 1
ATOM 547 N N . GLN A 1 69 ? -20.682 9.729 18.638 1.00 95.94 69 GLN A N 1
ATOM 548 C CA . GLN A 1 69 ? -20.532 10.046 17.218 1.00 95.94 69 GLN A CA 1
ATOM 549 C C . GLN A 1 69 ? -19.315 9.350 16.602 1.00 95.94 69 GLN A C 1
ATOM 551 O O . GLN A 1 69 ? -19.421 8.820 15.493 1.00 95.94 69 GLN A O 1
ATOM 556 N N . ALA A 1 70 ? -18.190 9.285 17.319 1.00 94.19 70 ALA A N 1
ATOM 557 C CA . ALA A 1 70 ? -16.998 8.570 16.874 1.00 94.19 70 ALA A CA 1
ATOM 558 C C . ALA A 1 70 ? -17.276 7.068 16.694 1.00 94.19 70 ALA A C 1
ATOM 560 O O . ALA A 1 70 ? -16.976 6.505 15.640 1.00 94.19 70 ALA A O 1
ATOM 561 N N . ILE A 1 71 ? -17.937 6.429 17.667 1.00 93.00 71 ILE A N 1
ATOM 562 C CA . ILE A 1 71 ? -18.330 5.012 17.589 1.00 93.00 71 ILE A CA 1
ATOM 563 C C . ILE A 1 71 ? -19.299 4.773 16.423 1.00 93.00 71 ILE A C 1
ATOM 565 O O . ILE A 1 71 ? -19.152 3.801 15.681 1.00 93.00 71 ILE A O 1
ATOM 569 N N . GLN A 1 72 ? -20.292 5.645 16.234 1.00 95.31 72 GLN A N 1
ATOM 570 C CA . GLN A 1 72 ? -21.235 5.541 15.118 1.00 95.31 72 GLN A CA 1
ATOM 571 C C . GLN A 1 72 ? -20.545 5.735 13.761 1.00 95.31 72 GLN A C 1
ATOM 573 O O . GLN A 1 72 ? -20.862 5.029 12.804 1.00 95.31 72 GLN A O 1
ATOM 578 N N . GLY A 1 73 ? -19.591 6.665 13.665 1.00 94.94 73 GLY A N 1
ATOM 579 C CA . GLY A 1 73 ? -18.741 6.842 12.487 1.00 94.94 73 GLY A CA 1
ATOM 580 C C . GLY A 1 73 ? -17.952 5.575 12.165 1.00 94.94 73 GLY A C 1
ATOM 581 O O . GLY A 1 73 ? -18.008 5.090 11.038 1.00 94.94 73 GLY A O 1
ATOM 582 N N . TRP A 1 74 ? -17.317 4.986 13.179 1.00 94.94 74 TRP A N 1
ATOM 583 C CA . TRP A 1 74 ? -16.548 3.751 13.046 1.00 94.94 74 TRP A CA 1
ATOM 584 C C . TRP A 1 74 ? -17.408 2.575 12.563 1.00 94.94 74 TRP A C 1
ATOM 586 O O . TRP A 1 74 ? -17.032 1.857 11.639 1.00 94.94 74 TRP A O 1
ATOM 596 N N . LYS A 1 75 ? -18.611 2.414 13.132 1.00 94.69 75 LYS A N 1
ATOM 597 C CA . LYS A 1 75 ? -19.574 1.382 12.715 1.00 94.69 75 LYS A CA 1
ATOM 598 C C . LYS A 1 75 ? -20.025 1.554 11.268 1.00 94.69 75 LYS A C 1
ATOM 600 O O . LYS A 1 75 ? -20.117 0.562 10.554 1.00 94.69 75 LYS A O 1
ATOM 605 N N . ARG A 1 76 ? -20.300 2.789 10.831 1.00 94.06 76 ARG A N 1
ATOM 606 C CA . ARG A 1 76 ? -20.687 3.072 9.437 1.00 94.06 76 ARG A CA 1
ATOM 607 C C . ARG A 1 76 ? -19.571 2.726 8.456 1.00 94.06 76 ARG A C 1
ATOM 609 O O . ARG A 1 76 ? -19.847 2.127 7.424 1.00 94.06 76 ARG A O 1
ATOM 616 N N . LEU A 1 77 ? -18.335 3.070 8.803 1.00 93.62 77 LEU A N 1
ATOM 617 C CA . LEU A 1 77 ? -17.153 2.797 7.991 1.00 93.62 77 LEU A CA 1
ATOM 618 C C . LEU A 1 77 ? -16.930 1.286 7.807 1.00 93.62 77 LEU A C 1
ATOM 620 O O . LEU A 1 77 ? -16.807 0.823 6.677 1.00 93.62 77 LEU A O 1
ATOM 624 N N . ILE A 1 78 ? -17.000 0.504 8.888 1.00 94.19 78 ILE A N 1
ATOM 625 C CA . ILE A 1 78 ? -16.911 -0.963 8.802 1.00 94.19 78 ILE A CA 1
ATOM 626 C C . ILE A 1 78 ? -18.082 -1.541 8.004 1.00 94.19 78 ILE A C 1
ATOM 628 O O . ILE A 1 78 ? -17.865 -2.338 7.102 1.00 94.19 78 ILE A O 1
ATOM 632 N N . ALA A 1 79 ? -19.316 -1.110 8.281 1.00 93.88 79 ALA A N 1
ATOM 633 C CA . ALA A 1 79 ? -20.491 -1.626 7.583 1.00 93.88 79 ALA A CA 1
ATOM 634 C C . ALA A 1 79 ? -20.430 -1.373 6.066 1.00 93.88 79 ALA A C 1
ATOM 636 O O . ALA A 1 79 ? -20.828 -2.235 5.283 1.00 93.88 79 ALA A O 1
ATOM 637 N N . SER A 1 80 ? -19.909 -0.217 5.639 1.00 92.81 80 SER A N 1
ATOM 638 C CA . SER A 1 80 ? -19.694 0.086 4.220 1.00 92.81 80 SER A CA 1
ATOM 639 C C . SER A 1 80 ? -18.657 -0.838 3.583 1.00 92.81 80 SER A C 1
ATOM 641 O O . SER A 1 80 ? -18.824 -1.237 2.436 1.00 92.81 80 SER A O 1
ATOM 643 N N . HIS A 1 81 ? -17.592 -1.176 4.308 1.00 93.62 81 HIS A N 1
ATOM 644 C CA . HIS A 1 81 ? -16.570 -2.100 3.829 1.00 93.62 81 HIS A CA 1
ATOM 645 C C . HIS A 1 81 ? -17.106 -3.539 3.755 1.00 93.62 81 HIS A C 1
ATOM 647 O O . HIS A 1 81 ? -16.995 -4.178 2.711 1.00 93.62 81 HIS A O 1
ATOM 653 N N . ASP A 1 82 ? -17.755 -4.021 4.816 1.00 93.06 82 ASP A N 1
ATOM 654 C CA . ASP A 1 82 ? -18.282 -5.391 4.917 1.00 93.06 82 ASP A CA 1
ATOM 655 C C . ASP A 1 82 ? -19.386 -5.685 3.896 1.00 93.06 82 ASP A C 1
ATOM 657 O O . ASP A 1 82 ? -19.548 -6.821 3.457 1.00 93.06 82 ASP A O 1
ATOM 661 N N . SER A 1 83 ? -20.160 -4.663 3.521 1.00 93.50 83 SER A N 1
ATOM 662 C CA . SER A 1 83 ? -21.205 -4.776 2.496 1.00 93.50 83 SER A CA 1
ATOM 663 C C . SER A 1 83 ? -20.677 -4.654 1.065 1.00 93.50 83 SER A C 1
ATOM 665 O O . SER A 1 83 ? -21.444 -4.836 0.118 1.00 93.50 83 SER A O 1
ATOM 667 N N . SER A 1 84 ? -19.385 -4.365 0.885 1.00 91.94 84 SER A N 1
ATOM 668 C CA . SER A 1 84 ? -18.797 -4.201 -0.438 1.00 91.94 84 SER A CA 1
ATOM 669 C C . SER A 1 84 ? -18.709 -5.524 -1.190 1.00 91.94 84 SER A C 1
ATOM 671 O O . SER A 1 84 ? -18.101 -6.487 -0.725 1.00 91.94 84 SER A O 1
ATOM 673 N N . SER A 1 85 ? -19.261 -5.547 -2.403 1.00 91.56 85 SER A N 1
ATOM 674 C CA . SER A 1 85 ? -19.098 -6.653 -3.349 1.00 91.56 85 SER A CA 1
ATOM 675 C C . SER A 1 85 ? -17.927 -6.448 -4.314 1.00 91.56 85 SER A C 1
ATOM 677 O O . SER A 1 85 ? -17.703 -7.287 -5.184 1.00 91.56 85 SER A O 1
ATOM 679 N N . GLN A 1 86 ? -17.232 -5.310 -4.231 1.00 95.38 86 GLN A N 1
ATOM 680 C CA . GLN A 1 86 ? -16.166 -4.949 -5.158 1.00 95.38 86 GLN A CA 1
ATOM 681 C C . GLN A 1 86 ? -14.805 -5.155 -4.505 1.00 95.38 86 GLN A C 1
ATOM 683 O O . GLN A 1 86 ? -14.532 -4.630 -3.426 1.00 95.38 86 GLN A O 1
ATOM 688 N N . THR A 1 87 ? -13.933 -5.880 -5.200 1.00 96.00 87 THR A N 1
ATOM 689 C CA . THR A 1 87 ? -12.558 -6.130 -4.766 1.00 96.00 87 THR A CA 1
ATOM 690 C C . THR A 1 87 ? -11.592 -5.358 -5.647 1.00 96.00 87 THR A C 1
ATOM 692 O O . THR A 1 87 ? -11.633 -5.491 -6.868 1.00 96.00 87 THR A O 1
ATOM 695 N N . VAL A 1 88 ? -10.704 -4.587 -5.024 1.00 97.12 88 VAL A N 1
ATOM 696 C CA . VAL A 1 88 ? -9.557 -3.965 -5.684 1.00 97.12 88 VAL A CA 1
ATOM 697 C C . VAL A 1 88 ? -8.353 -4.878 -5.503 1.00 97.12 88 VAL A C 1
ATOM 699 O O . VAL A 1 88 ? -7.934 -5.164 -4.378 1.00 97.12 88 VAL A O 1
ATOM 702 N N . THR A 1 89 ? -7.802 -5.335 -6.622 1.00 97.88 89 THR A N 1
ATOM 703 C CA . THR A 1 89 ? -6.594 -6.159 -6.654 1.00 97.88 89 THR A CA 1
ATOM 704 C C . THR A 1 89 ? -5.376 -5.286 -6.918 1.00 97.88 89 THR A C 1
ATOM 706 O O . THR A 1 89 ? -5.307 -4.626 -7.952 1.00 97.88 89 THR A O 1
ATOM 709 N N . ILE A 1 90 ? -4.405 -5.296 -6.006 1.00 97.69 90 ILE A N 1
ATOM 710 C CA . ILE A 1 90 ? -3.147 -4.555 -6.138 1.00 97.69 90 ILE A CA 1
ATOM 711 C C . ILE A 1 90 ? -1.992 -5.541 -6.295 1.00 97.69 90 ILE A C 1
ATOM 713 O O . ILE A 1 90 ? -1.770 -6.382 -5.422 1.00 97.69 90 ILE A O 1
ATOM 717 N N . ALA A 1 91 ? -1.247 -5.417 -7.392 1.00 96.56 91 ALA A N 1
ATOM 718 C CA . ALA A 1 91 ? 0.029 -6.092 -7.588 1.00 96.56 91 ALA A CA 1
ATOM 719 C C . ALA A 1 91 ? 1.114 -5.328 -6.820 1.00 96.56 91 ALA A C 1
ATOM 721 O O . ALA A 1 91 ? 1.465 -4.207 -7.182 1.00 96.56 91 ALA A O 1
ATOM 722 N N . LEU A 1 92 ? 1.626 -5.920 -5.742 1.00 94.44 92 LEU A N 1
ATOM 723 C CA . LEU A 1 92 ? 2.712 -5.363 -4.941 1.00 94.44 92 LEU A CA 1
ATOM 724 C C . LEU A 1 92 ? 4.016 -6.062 -5.330 1.00 94.44 92 LEU A C 1
ATOM 726 O O . LEU A 1 92 ? 4.255 -7.198 -4.920 1.00 94.44 92 LEU A O 1
ATOM 730 N N . VAL A 1 93 ? 4.837 -5.381 -6.124 1.00 93.19 93 VAL A N 1
ATOM 731 C CA . VAL A 1 93 ? 6.079 -5.926 -6.684 1.00 93.19 93 VAL A CA 1
ATOM 732 C C . VAL A 1 93 ? 7.240 -5.556 -5.770 1.00 93.19 93 VAL A C 1
ATOM 734 O O . VAL A 1 93 ? 7.579 -4.384 -5.648 1.00 93.19 93 VAL A O 1
ATOM 737 N N . SER A 1 94 ? 7.850 -6.537 -5.107 1.00 88.50 94 SER A N 1
ATOM 738 C CA . SER A 1 94 ? 9.003 -6.316 -4.227 1.00 88.50 94 SER A CA 1
ATOM 739 C C . SER A 1 94 ? 9.911 -7.536 -4.184 1.00 88.50 94 SER A C 1
ATOM 741 O O . SER A 1 94 ? 9.440 -8.660 -4.283 1.00 88.50 94 SER A O 1
ATOM 743 N N . LYS A 1 95 ? 11.215 -7.333 -3.980 1.00 78.44 95 LYS A N 1
ATOM 744 C CA . LYS A 1 95 ? 12.168 -8.433 -3.784 1.00 78.44 95 LYS A CA 1
ATOM 745 C C . LYS A 1 95 ? 12.174 -8.988 -2.355 1.00 78.44 95 LYS A C 1
ATOM 747 O O . LYS A 1 95 ? 12.577 -10.124 -2.121 1.00 78.44 95 LYS A O 1
ATOM 752 N N . TYR A 1 96 ? 11.732 -8.200 -1.375 1.00 68.75 96 TYR A N 1
ATOM 753 C CA . TYR A 1 96 ? 11.728 -8.631 0.020 1.00 68.75 96 TYR A CA 1
ATOM 754 C C . TYR A 1 96 ? 10.374 -9.169 0.476 1.00 68.75 96 TYR A C 1
ATOM 756 O O . TYR A 1 96 ? 9.313 -8.778 -0.010 1.00 68.75 96 TYR A O 1
ATOM 764 N N . GLN A 1 97 ? 10.436 -10.044 1.482 1.00 63.25 97 GLN A N 1
ATOM 765 C CA . GLN A 1 97 ? 9.279 -10.696 2.089 1.00 63.25 97 GLN A CA 1
ATOM 766 C C . GLN A 1 97 ? 8.174 -9.701 2.471 1.00 63.25 97 GLN A C 1
ATOM 768 O O . GLN A 1 97 ? 8.444 -8.601 2.955 1.00 63.25 97 GLN A O 1
ATOM 773 N N . GLN A 1 98 ? 6.922 -10.158 2.365 1.00 61.94 98 GLN A N 1
ATOM 774 C CA . GLN A 1 98 ? 5.699 -9.413 2.702 1.00 61.94 98 GLN A CA 1
ATOM 775 C C . GLN A 1 98 ? 5.765 -8.635 4.033 1.00 61.94 98 GLN A C 1
ATOM 777 O O . GLN A 1 98 ? 5.156 -7.575 4.158 1.00 61.94 98 GLN A O 1
ATOM 782 N N . ASN A 1 99 ? 6.524 -9.131 5.015 1.00 61.44 99 ASN A N 1
ATOM 783 C CA . ASN A 1 99 ? 6.637 -8.541 6.350 1.00 61.44 99 ASN A CA 1
ATOM 784 C C . ASN A 1 99 ? 7.409 -7.211 6.403 1.00 61.44 99 ASN A C 1
ATOM 786 O O . ASN A 1 99 ? 7.280 -6.497 7.394 1.00 61.44 99 ASN A O 1
ATOM 790 N N . LEU A 1 100 ? 8.194 -6.850 5.381 1.00 68.19 100 LEU A N 1
ATOM 791 C CA . LEU A 1 100 ? 8.872 -5.544 5.355 1.00 68.19 100 LEU A CA 1
ATOM 792 C C . LEU A 1 100 ? 7.939 -4.401 4.933 1.00 68.19 100 LEU A C 1
ATOM 794 O O . LEU A 1 100 ? 8.192 -3.248 5.272 1.00 68.19 100 LEU A O 1
ATOM 798 N N . HIS A 1 101 ? 6.818 -4.723 4.282 1.00 74.44 101 HI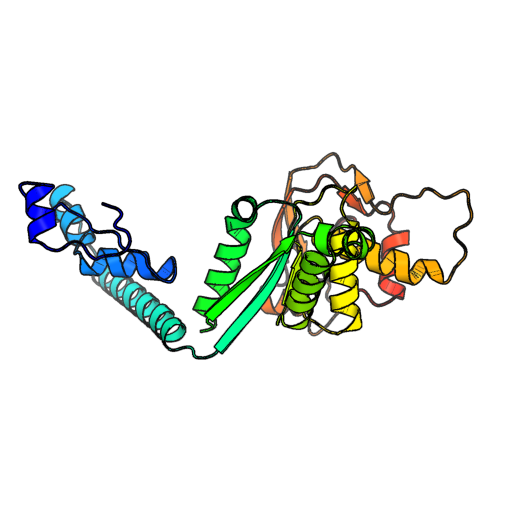S A N 1
ATOM 799 C CA . HIS A 1 101 ? 5.893 -3.743 3.697 1.00 74.44 101 HIS A CA 1
ATOM 800 C C . HIS A 1 101 ? 4.563 -3.652 4.444 1.00 74.44 101 HIS A C 1
ATOM 802 O O . HIS A 1 101 ? 3.539 -3.291 3.864 1.00 74.44 101 HIS A O 1
ATOM 808 N N . ILE A 1 102 ? 4.562 -3.956 5.747 1.00 80.50 102 ILE A N 1
ATOM 809 C CA . ILE A 1 102 ? 3.353 -3.925 6.591 1.00 80.50 102 ILE A CA 1
ATOM 810 C C . ILE A 1 102 ? 2.632 -2.575 6.474 1.00 80.50 102 ILE A C 1
ATOM 812 O O . ILE A 1 102 ? 1.411 -2.544 6.338 1.00 80.50 102 ILE A O 1
ATOM 816 N N . PHE A 1 103 ? 3.379 -1.469 6.449 1.00 86.62 103 PHE A N 1
ATOM 817 C CA . PHE A 1 103 ? 2.812 -0.124 6.335 1.00 86.62 103 PHE A CA 1
ATOM 818 C C . PHE A 1 103 ? 2.113 0.128 4.994 1.00 86.62 103 PHE A C 1
ATOM 820 O O . PHE A 1 103 ? 1.120 0.854 4.959 1.00 86.62 103 PHE A O 1
ATOM 827 N N . VAL A 1 104 ? 2.576 -0.497 3.905 1.00 89.50 104 VAL A N 1
ATOM 828 C CA . VAL A 1 104 ? 1.931 -0.396 2.586 1.00 89.50 104 VAL A CA 1
ATOM 829 C C . VAL A 1 104 ? 0.588 -1.115 2.628 1.00 89.50 104 VAL A C 1
ATOM 831 O O . VAL A 1 104 ? -0.436 -0.522 2.297 1.00 89.50 104 VAL A O 1
ATOM 834 N N . ASN A 1 105 ? 0.565 -2.350 3.134 1.00 89.31 105 ASN A N 1
ATOM 835 C CA . ASN A 1 105 ? -0.676 -3.112 3.282 1.00 89.31 105 ASN A CA 1
ATOM 836 C C . ASN A 1 105 ? -1.677 -2.408 4.213 1.00 89.31 105 ASN A C 1
ATOM 838 O O . ASN A 1 105 ? -2.858 -2.339 3.890 1.00 89.31 105 ASN A O 1
ATOM 842 N N . GLN A 1 106 ? -1.217 -1.829 5.327 1.00 91.38 106 GLN A N 1
ATOM 843 C CA . GLN A 1 106 ? -2.072 -1.068 6.247 1.00 91.38 106 GLN A CA 1
ATOM 844 C C . GLN A 1 106 ? -2.629 0.213 5.614 1.00 91.38 106 GLN A C 1
ATOM 846 O O . GLN A 1 106 ? -3.798 0.539 5.816 1.00 91.38 106 GLN A O 1
ATOM 851 N N . SER A 1 107 ? -1.821 0.924 4.825 1.00 93.94 107 SER A N 1
ATOM 852 C CA . SER A 1 107 ? -2.266 2.119 4.094 1.00 93.94 107 SER A CA 1
ATOM 853 C C . SER A 1 107 ? -3.310 1.770 3.032 1.00 93.94 107 SER A C 1
ATOM 855 O O . SER A 1 107 ? -4.326 2.454 2.910 1.00 93.94 107 SER A O 1
ATOM 857 N N . LEU A 1 108 ? -3.107 0.664 2.308 1.00 94.62 108 LEU A N 1
ATOM 858 C CA . LEU A 1 108 ? -4.083 0.148 1.348 1.00 94.62 108 LEU A CA 1
ATOM 859 C C . LEU A 1 108 ? -5.377 -0.297 2.031 1.00 94.62 108 LEU A C 1
ATOM 861 O O . LEU A 1 108 ? -6.460 -0.003 1.529 1.00 94.62 108 LEU A O 1
ATOM 865 N N . GLU A 1 109 ? -5.280 -0.970 3.180 1.00 93.81 109 GLU A N 1
ATOM 866 C CA . GLU A 1 109 ? -6.443 -1.361 3.978 1.00 93.81 109 GLU A CA 1
ATOM 867 C C . GLU A 1 109 ? -7.229 -0.123 4.422 1.00 93.81 109 GLU A C 1
ATOM 869 O O . GLU A 1 109 ? -8.444 -0.081 4.248 1.00 93.81 109 GLU A O 1
ATOM 874 N N . HIS A 1 110 ? -6.547 0.917 4.917 1.00 95.38 110 HIS A N 1
ATOM 875 C CA . HIS A 1 110 ? -7.178 2.188 5.278 1.00 95.38 110 HIS A CA 1
ATOM 876 C C . HIS A 1 110 ? -7.941 2.803 4.098 1.00 95.38 110 HIS A C 1
ATOM 878 O O . HIS A 1 110 ? -9.114 3.152 4.242 1.00 95.38 110 HIS A O 1
ATOM 884 N N . ALA A 1 111 ? -7.309 2.880 2.923 1.00 94.62 111 ALA A N 1
ATOM 885 C CA . ALA A 1 111 ? -7.936 3.416 1.719 1.00 94.62 111 ALA A CA 1
ATOM 886 C C . ALA A 1 111 ? -9.149 2.581 1.276 1.00 94.62 111 ALA A C 1
ATOM 888 O O . ALA A 1 111 ? -10.207 3.134 0.984 1.00 94.62 111 ALA A O 1
ATOM 889 N N . CYS A 1 112 ? -9.032 1.252 1.270 1.00 95.12 112 CYS A N 1
ATOM 890 C CA . CYS A 1 112 ? -10.118 0.360 0.862 1.00 95.12 112 CYS A CA 1
ATOM 891 C C . CYS A 1 112 ? -11.299 0.415 1.831 1.00 95.12 112 CYS A C 1
ATOM 893 O O . CYS A 1 112 ? -12.446 0.479 1.398 1.00 95.12 112 CYS A O 1
ATOM 895 N N . VAL A 1 113 ? -11.036 0.454 3.136 1.00 94.50 113 VAL A N 1
ATOM 896 C CA . VAL A 1 113 ? -12.085 0.584 4.149 1.00 94.50 113 VAL A CA 1
ATOM 897 C C . VAL A 1 113 ? -12.792 1.937 4.029 1.00 94.50 113 VAL A C 1
ATOM 899 O O . VAL A 1 113 ? -14.020 1.984 4.072 1.00 94.50 113 VAL A O 1
ATOM 902 N N . TYR A 1 114 ? -12.048 3.027 3.820 1.00 93.62 114 TYR A N 1
ATOM 903 C CA . TYR A 1 114 ? -12.630 4.355 3.612 1.00 93.62 114 TYR A CA 1
ATOM 904 C C . TYR A 1 114 ? -13.495 4.424 2.344 1.00 93.62 114 TYR A C 1
ATOM 906 O O . TYR A 1 114 ? -14.590 4.983 2.370 1.00 93.62 114 TYR A O 1
ATOM 914 N N . CYS A 1 115 ? -13.020 3.835 1.245 1.00 93.81 115 CYS A N 1
ATOM 915 C CA . CYS A 1 115 ? -13.711 3.839 -0.043 1.00 93.81 115 CYS A CA 1
ATOM 916 C C . CYS A 1 115 ? -14.800 2.759 -0.169 1.00 93.81 115 CYS A C 1
ATOM 918 O O . CYS A 1 115 ? -15.507 2.744 -1.174 1.00 93.81 115 CYS A O 1
ATOM 920 N N . GLY A 1 116 ? -14.936 1.851 0.803 1.00 94.62 116 GLY A N 1
ATOM 921 C CA . GLY A 1 116 ? -15.902 0.753 0.749 1.00 94.62 116 GLY A CA 1
ATOM 922 C C . GLY A 1 116 ? -15.559 -0.319 -0.291 1.00 94.62 116 GLY A C 1
ATOM 923 O O . GLY A 1 116 ? -16.446 -0.777 -1.002 1.00 94.62 116 GLY A O 1
ATOM 924 N N . TYR A 1 117 ? -14.292 -0.724 -0.391 1.00 95.69 117 TYR A N 1
ATOM 925 C CA . TYR A 1 117 ? -13.818 -1.828 -1.238 1.00 95.69 117 TYR A CA 1
ATOM 926 C C . TYR A 1 117 ? -13.185 -2.939 -0.405 1.00 95.69 117 TYR A C 1
ATOM 928 O O . TYR A 1 117 ? -12.614 -2.686 0.657 1.00 95.69 117 TYR A O 1
ATOM 936 N N . GLN A 1 118 ? -13.233 -4.164 -0.922 1.00 95.56 118 GLN A N 1
ATOM 937 C CA . GLN A 1 118 ? -12.411 -5.274 -0.450 1.00 95.56 118 GLN A CA 1
ATOM 938 C C . GLN A 1 118 ? -11.001 -5.170 -1.046 1.00 95.56 118 GLN A C 1
ATOM 940 O O . GLN A 1 118 ? -10.843 -4.826 -2.217 1.00 95.56 118 GLN A O 1
ATOM 945 N N . LEU A 1 119 ? -9.971 -5.467 -0.254 1.00 95.31 119 LEU A N 1
ATOM 946 C CA . LEU A 1 119 ? -8.575 -5.409 -0.695 1.00 95.31 119 LEU A CA 1
ATOM 947 C C . LEU A 1 119 ? -8.042 -6.814 -0.982 1.00 95.31 119 LEU A C 1
ATOM 949 O O . LEU A 1 119 ? -8.054 -7.676 -0.104 1.00 95.31 119 LEU A O 1
ATOM 953 N N . ALA A 1 120 ? -7.492 -7.020 -2.177 1.00 95.31 120 ALA A N 1
ATOM 954 C CA . ALA A 1 120 ? -6.706 -8.200 -2.513 1.00 95.31 120 ALA A CA 1
ATOM 955 C C . ALA A 1 120 ? -5.289 -7.784 -2.921 1.00 95.31 120 ALA A C 1
ATOM 957 O O . ALA A 1 120 ? -5.078 -7.224 -3.992 1.00 95.31 120 ALA A O 1
ATOM 958 N N . VAL A 1 121 ? -4.293 -8.077 -2.084 1.00 94.31 121 VAL A N 1
ATOM 959 C CA . VAL A 1 121 ? -2.887 -7.820 -2.430 1.00 94.31 121 VAL A CA 1
ATOM 960 C C . VAL A 1 121 ? -2.273 -9.079 -3.032 1.00 94.31 121 VAL A C 1
ATOM 962 O O . VAL A 1 121 ? -2.264 -10.141 -2.406 1.00 94.31 121 VAL A O 1
ATOM 965 N N . LYS A 1 122 ? -1.749 -8.958 -4.251 1.00 94.44 122 LYS A N 1
ATOM 966 C CA . LYS A 1 122 ? -0.936 -9.978 -4.915 1.00 94.44 122 LYS A CA 1
ATOM 967 C C . LYS A 1 122 ? 0.520 -9.578 -4.776 1.00 94.44 122 LYS A C 1
ATOM 969 O O . LYS A 1 122 ? 0.983 -8.666 -5.449 1.00 94.44 122 LYS A O 1
ATOM 974 N N . TRP A 1 123 ? 1.215 -10.231 -3.853 1.00 92.31 123 TRP A N 1
ATOM 975 C CA . TRP A 1 123 ? 2.650 -10.036 -3.711 1.00 92.31 123 TRP A CA 1
ATOM 976 C C . TRP A 1 123 ? 3.375 -10.774 -4.833 1.00 92.31 123 TRP A C 1
ATOM 978 O O . TRP A 1 123 ? 3.101 -11.953 -5.061 1.00 92.31 123 TRP A O 1
ATOM 988 N N . ILE A 1 124 ? 4.273 -10.070 -5.509 1.00 92.56 124 ILE A N 1
ATOM 989 C CA . ILE A 1 124 ? 5.055 -10.579 -6.631 1.00 92.56 124 ILE A CA 1
ATOM 990 C C . ILE A 1 124 ? 6.526 -10.332 -6.320 1.00 92.56 124 ILE A C 1
ATOM 992 O O . ILE A 1 124 ? 6.915 -9.197 -6.030 1.00 92.56 124 ILE A O 1
ATOM 996 N N . ASP A 1 125 ? 7.329 -11.392 -6.395 1.00 91.50 125 ASP A N 1
ATOM 997 C CA . ASP A 1 125 ? 8.780 -11.274 -6.324 1.00 91.50 125 ASP A CA 1
ATOM 998 C C . ASP A 1 125 ? 9.268 -10.576 -7.594 1.00 91.50 125 ASP A C 1
ATOM 1000 O O . ASP A 1 125 ? 8.996 -11.040 -8.700 1.00 91.50 125 ASP A O 1
ATOM 1004 N N . GLY A 1 126 ? 9.983 -9.459 -7.452 1.00 90.56 126 GLY A N 1
ATOM 1005 C CA . GLY A 1 126 ? 10.521 -8.740 -8.608 1.00 90.56 126 GLY A CA 1
ATOM 1006 C C . GLY A 1 126 ? 11.419 -9.615 -9.489 1.00 90.56 126 GLY A C 1
ATOM 1007 O O . GLY A 1 126 ? 11.384 -9.469 -10.706 1.00 90.56 126 GLY A O 1
ATOM 1008 N N . SER A 1 127 ? 12.139 -10.576 -8.899 1.00 90.50 127 SER A N 1
ATOM 1009 C CA . SER A 1 127 ? 12.992 -11.498 -9.661 1.00 90.50 127 SER A CA 1
ATOM 1010 C C . SER A 1 127 ? 12.205 -12.446 -10.568 1.00 90.50 127 SER A C 1
ATOM 1012 O O . SER A 1 127 ? 12.728 -12.893 -11.584 1.00 90.50 127 SER A O 1
ATOM 1014 N N . ASP A 1 128 ? 10.926 -12.703 -10.269 1.00 93.81 128 ASP A N 1
ATOM 1015 C CA . ASP A 1 128 ? 10.054 -13.510 -11.128 1.00 93.81 128 ASP A CA 1
ATOM 1016 C C . ASP A 1 128 ? 9.588 -12.743 -12.378 1.00 93.81 128 ASP A C 1
ATOM 1018 O O . ASP A 1 128 ? 8.978 -13.334 -13.262 1.00 93.81 128 ASP A O 1
ATOM 1022 N N . LEU A 1 129 ? 9.877 -11.442 -12.488 1.00 94.06 129 LEU A N 1
ATOM 1023 C CA . LEU A 1 129 ? 9.549 -10.621 -13.660 1.00 94.06 129 LEU A CA 1
ATOM 1024 C C . LEU A 1 129 ? 10.728 -10.462 -14.631 1.00 94.06 129 LEU A C 1
ATOM 1026 O O . LEU A 1 129 ? 10.561 -9.911 -15.720 1.00 94.06 129 LEU A O 1
ATOM 1030 N N . GLU A 1 130 ? 11.914 -10.929 -14.248 1.00 91.06 130 GLU A N 1
ATOM 1031 C CA . GLU A 1 130 ? 13.136 -10.804 -15.041 1.00 91.06 130 GLU A CA 1
ATOM 1032 C C . GLU A 1 130 ? 13.169 -11.827 -16.195 1.00 91.06 130 GLU A C 1
ATOM 1034 O O . GLU A 1 130 ? 12.667 -12.945 -16.041 1.00 91.06 130 GLU A O 1
ATOM 1039 N N . PRO A 1 131 ? 13.765 -11.494 -17.359 1.00 88.56 131 PRO A N 1
ATOM 1040 C CA . PRO A 1 131 ? 13.867 -12.417 -18.496 1.00 88.56 131 PRO A CA 1
ATOM 1041 C C . PRO A 1 131 ? 14.519 -13.763 -18.146 1.00 88.56 131 PRO A C 1
ATOM 1043 O O . PRO A 1 131 ? 14.131 -14.812 -18.656 1.00 88.56 131 PRO A O 1
ATOM 1046 N N . GLU A 1 132 ? 15.493 -13.760 -17.241 1.00 91.19 132 GLU A N 1
ATOM 1047 C CA . GLU A 1 132 ? 16.194 -14.949 -16.769 1.00 91.19 132 GLU A CA 1
ATOM 1048 C C . GLU A 1 132 ? 15.232 -15.939 -16.092 1.00 91.19 132 GLU A C 1
ATOM 1050 O O . GLU A 1 132 ? 15.362 -17.158 -16.272 1.00 91.19 132 GLU A O 1
ATOM 1055 N N . ALA A 1 133 ? 14.224 -15.433 -15.371 1.00 92.31 133 ALA A N 1
ATOM 1056 C CA . ALA A 1 133 ? 13.225 -16.250 -14.693 1.00 92.31 133 ALA A CA 1
ATOM 1057 C C . ALA A 1 133 ? 12.291 -16.980 -15.667 1.00 92.31 133 ALA A C 1
ATOM 1059 O O . ALA A 1 133 ? 11.804 -18.057 -15.324 1.00 92.31 133 ALA A O 1
ATOM 1060 N N . GLU A 1 134 ? 12.107 -16.488 -16.897 1.00 94.25 134 GLU A N 1
ATOM 1061 C CA . GLU A 1 134 ? 11.328 -17.188 -17.927 1.00 94.25 134 GLU A CA 1
ATOM 1062 C C . GLU A 1 134 ? 11.913 -18.578 -18.219 1.00 94.25 134 GLU A C 1
ATOM 1064 O O . GLU A 1 134 ? 11.184 -19.561 -18.357 1.00 94.25 134 GLU A O 1
ATOM 1069 N N . THR A 1 135 ? 13.245 -18.679 -18.255 1.00 95.25 135 THR A N 1
ATOM 1070 C CA . THR A 1 135 ? 13.943 -19.945 -18.520 1.00 95.25 135 THR A CA 1
ATOM 1071 C C . THR A 1 135 ? 14.224 -20.743 -17.249 1.00 95.25 135 THR A C 1
ATOM 1073 O O . THR A 1 135 ? 14.067 -21.965 -17.248 1.00 95.25 135 THR A O 1
ATOM 1076 N N . ALA A 1 136 ? 14.618 -20.075 -16.161 1.00 95.31 136 ALA A N 1
ATOM 1077 C CA . ALA A 1 136 ? 14.992 -20.735 -14.913 1.00 95.31 136 ALA A CA 1
ATOM 1078 C C . ALA A 1 136 ? 13.773 -21.217 -14.105 1.00 95.31 136 ALA A C 1
ATOM 1080 O O . ALA A 1 136 ? 13.810 -22.295 -13.509 1.00 95.31 136 ALA A O 1
ATOM 1081 N N . PHE A 1 137 ? 12.688 -20.436 -14.097 1.00 95.06 137 PHE A N 1
ATOM 1082 C CA . PHE A 1 137 ? 11.490 -20.660 -13.285 1.00 95.06 137 PHE A CA 1
ATOM 1083 C C . PHE A 1 137 ? 10.195 -20.331 -14.063 1.00 95.06 137 PHE A C 1
ATOM 1085 O O . PHE A 1 137 ? 9.404 -19.493 -13.622 1.00 95.06 137 PHE A O 1
ATOM 1092 N N . PRO A 1 138 ? 9.906 -21.028 -15.180 1.00 95.38 138 PRO A N 1
ATOM 1093 C CA . PRO A 1 138 ? 8.842 -20.657 -16.123 1.00 95.38 138 PRO A CA 1
ATOM 1094 C C . PRO A 1 138 ? 7.445 -20.548 -15.496 1.00 95.38 138 PRO A C 1
ATOM 1096 O O . PRO A 1 138 ? 6.646 -19.706 -15.902 1.00 95.38 138 PRO A O 1
ATOM 1099 N N . THR A 1 139 ? 7.131 -21.389 -14.504 1.00 97.25 139 THR A N 1
ATOM 1100 C CA . THR A 1 139 ? 5.841 -21.331 -13.799 1.00 97.25 139 THR A CA 1
ATOM 1101 C C . THR A 1 139 ? 5.718 -20.061 -12.962 1.00 97.25 139 THR A C 1
ATOM 1103 O O . THR A 1 139 ? 4.715 -19.367 -13.067 1.00 97.25 139 THR A O 1
ATOM 1106 N N . ARG A 1 140 ? 6.753 -19.719 -12.180 1.00 95.56 140 ARG A N 1
ATOM 1107 C CA . ARG A 1 140 ? 6.753 -18.512 -11.337 1.00 95.56 140 ARG A CA 1
ATOM 1108 C C . ARG A 1 140 ? 6.695 -17.248 -12.186 1.00 95.56 140 ARG A C 1
ATOM 1110 O O . ARG A 1 140 ? 5.917 -16.355 -11.879 1.00 95.56 140 ARG A O 1
ATOM 1117 N N . TYR A 1 141 ? 7.457 -17.229 -13.280 1.00 96.50 141 TYR A N 1
ATOM 1118 C CA . TYR A 1 141 ? 7.444 -16.137 -14.246 1.00 96.50 141 TYR A CA 1
ATOM 1119 C C . TYR A 1 141 ? 6.041 -15.900 -14.813 1.00 96.50 141 TYR A C 1
ATOM 1121 O O . TYR A 1 141 ? 5.523 -14.785 -14.776 1.00 96.50 141 TYR A O 1
ATOM 1129 N N . ARG A 1 142 ? 5.375 -16.967 -15.274 1.00 97.12 142 ARG A N 1
ATOM 1130 C CA . ARG A 1 142 ? 4.004 -16.870 -15.787 1.00 97.12 142 ARG A CA 1
ATOM 1131 C C . ARG A 1 142 ? 3.021 -16.395 -14.718 1.00 97.12 142 ARG A C 1
ATOM 1133 O O . ARG A 1 142 ? 2.276 -15.458 -14.973 1.00 97.12 142 ARG A O 1
ATOM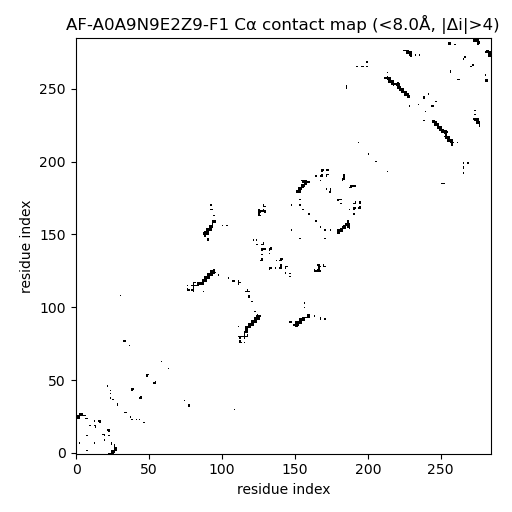 1140 N N . ASP A 1 143 ? 3.050 -16.995 -13.530 1.00 97.25 143 ASP A N 1
ATOM 1141 C CA . ASP A 1 143 ? 2.136 -16.646 -12.436 1.00 97.25 143 ASP A CA 1
ATOM 1142 C C . ASP A 1 143 ? 2.303 -15.178 -11.990 1.00 97.25 143 ASP A C 1
ATOM 1144 O O . ASP A 1 143 ? 1.322 -14.505 -11.645 1.00 97.25 143 ASP A O 1
ATOM 1148 N N . ALA A 1 144 ? 3.538 -14.665 -12.013 1.00 96.69 144 ALA A N 1
ATOM 1149 C CA . ALA A 1 144 ? 3.856 -13.274 -11.711 1.00 96.69 144 ALA A CA 1
ATOM 1150 C C . ALA A 1 144 ? 3.250 -12.320 -12.752 1.00 96.69 144 ALA A C 1
ATOM 1152 O O . ALA A 1 144 ? 2.523 -11.392 -12.383 1.00 96.69 144 ALA A O 1
ATOM 1153 N N . TRP A 1 145 ? 3.472 -12.578 -14.044 1.00 97.75 145 TRP A N 1
ATOM 1154 C CA . TRP A 1 145 ? 2.904 -11.764 -15.122 1.00 97.75 145 TRP A CA 1
ATOM 1155 C C . TRP A 1 145 ? 1.381 -11.855 -15.204 1.00 97.75 145 TRP A C 1
ATOM 1157 O O . TRP A 1 145 ? 0.725 -10.830 -15.384 1.00 97.75 145 TRP A O 1
ATOM 1167 N N . ASP A 1 146 ? 0.799 -13.032 -14.973 1.00 97.56 146 ASP A N 1
ATOM 1168 C CA . ASP A 1 146 ? -0.652 -13.203 -14.883 1.00 97.56 146 ASP A CA 1
ATOM 1169 C C . ASP A 1 146 ? -1.226 -12.386 -13.715 1.00 97.56 146 ASP A C 1
ATOM 1171 O O . ASP A 1 146 ? -2.277 -11.753 -13.840 1.00 97.56 146 ASP A O 1
ATOM 1175 N N . SER A 1 147 ? -0.526 -12.336 -12.578 1.00 97.12 147 SER A N 1
ATOM 1176 C CA . SER A 1 147 ? -0.939 -11.515 -11.435 1.00 97.12 147 SER A CA 1
ATOM 1177 C C . SER A 1 147 ? -0.886 -10.017 -11.744 1.00 97.12 147 SER A C 1
ATOM 1179 O O . SER A 1 147 ? -1.797 -9.294 -11.341 1.00 97.12 147 SER A O 1
ATOM 1181 N N . ILE A 1 148 ? 0.132 -9.554 -12.479 1.00 97.31 148 ILE A N 1
ATOM 1182 C CA . ILE A 1 148 ? 0.227 -8.163 -12.949 1.00 97.31 148 ILE A CA 1
ATOM 1183 C C . ILE A 1 148 ? -0.904 -7.843 -13.928 1.00 97.31 148 ILE A C 1
ATOM 1185 O O . ILE A 1 148 ? -1.582 -6.828 -13.772 1.00 97.31 148 ILE A O 1
ATOM 1189 N N . ALA A 1 149 ? -1.140 -8.712 -14.911 1.00 97.06 149 ALA A N 1
ATOM 1190 C CA . ALA A 1 149 ? -2.137 -8.491 -15.951 1.00 97.06 149 ALA A CA 1
ATOM 1191 C C . ALA A 1 149 ? -3.569 -8.409 -15.403 1.00 97.06 149 ALA A C 1
ATOM 1193 O O . ALA A 1 149 ? -4.401 -7.689 -15.952 1.00 97.06 149 ALA A O 1
ATOM 1194 N N . ASN A 1 150 ? -3.848 -9.117 -14.306 1.00 97.06 150 ASN A N 1
ATOM 1195 C CA . ASN A 1 150 ? -5.156 -9.128 -13.651 1.00 97.06 150 ASN A CA 1
ATOM 1196 C C . ASN A 1 150 ? -5.299 -8.090 -12.518 1.00 97.06 150 ASN A C 1
ATOM 1198 O O . ASN A 1 150 ? -6.349 -8.034 -11.872 1.00 97.06 150 ASN A O 1
ATOM 1202 N N . ALA A 1 151 ? -4.273 -7.281 -12.236 1.00 97.94 151 ALA A N 1
ATOM 120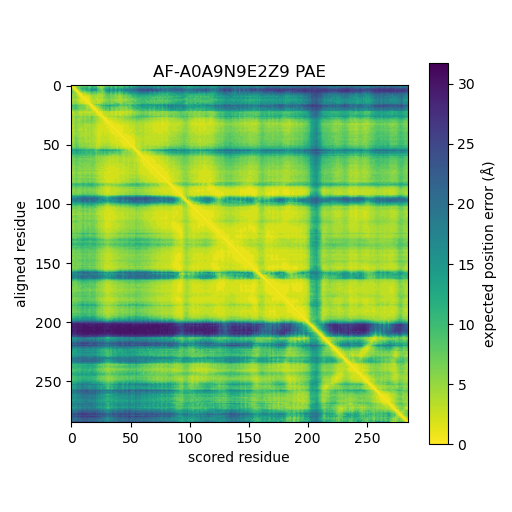3 C CA . ALA A 1 151 ? -4.327 -6.280 -11.174 1.00 97.94 151 ALA A CA 1
ATOM 1204 C C . ALA A 1 151 ? -5.029 -4.986 -11.623 1.00 97.94 151 ALA A C 1
ATOM 1206 O O . ALA A 1 151 ? -4.918 -4.545 -12.764 1.00 97.94 151 ALA A O 1
ATOM 1207 N N . ASN A 1 152 ? -5.723 -4.327 -10.691 1.00 97.94 152 ASN A N 1
ATOM 1208 C CA . ASN A 1 152 ? -6.313 -3.001 -10.901 1.00 97.94 152 ASN A CA 1
ATOM 1209 C C . ASN A 1 152 ? -5.296 -1.865 -10.721 1.00 97.94 152 ASN A C 1
ATOM 1211 O O . ASN A 1 152 ? -5.562 -0.734 -11.123 1.00 97.94 152 ASN A O 1
ATOM 1215 N N . GLY A 1 153 ? -4.156 -2.154 -10.097 1.00 97.81 153 GLY A N 1
ATOM 1216 C CA . GLY A 1 153 ? -3.054 -1.221 -9.926 1.00 97.81 153 GLY A CA 1
ATOM 1217 C C . GLY A 1 153 ? -1.777 -1.941 -9.511 1.00 97.81 153 GLY A C 1
ATOM 1218 O O . GLY A 1 153 ? -1.826 -3.033 -8.939 1.00 97.81 153 GLY A O 1
ATOM 1219 N N . ILE A 1 154 ? -0.640 -1.320 -9.803 1.00 97.81 154 ILE A N 1
ATOM 1220 C CA . ILE A 1 154 ? 0.696 -1.835 -9.508 1.00 97.81 154 ILE A CA 1
ATOM 1221 C C . ILE A 1 154 ? 1.373 -0.884 -8.524 1.00 97.81 154 ILE A C 1
ATOM 1223 O O . ILE A 1 154 ? 1.381 0.331 -8.716 1.00 97.81 154 ILE A O 1
ATOM 1227 N N . ILE A 1 155 ? 1.953 -1.439 -7.465 1.00 95.69 155 ILE A N 1
ATOM 1228 C CA . ILE A 1 155 ? 2.749 -0.694 -6.495 1.00 95.69 155 ILE A CA 1
ATOM 1229 C C . ILE A 1 155 ? 4.137 -1.306 -6.440 1.00 95.69 155 ILE A C 1
ATOM 1231 O O . ILE A 1 155 ? 4.289 -2.502 -6.188 1.00 95.69 155 ILE A O 1
ATOM 1235 N N . VAL A 1 156 ? 5.144 -0.459 -6.628 1.00 93.00 156 VAL A N 1
ATOM 1236 C CA . VAL A 1 156 ? 6.542 -0.798 -6.361 1.00 93.00 156 VAL A CA 1
ATOM 1237 C C . VAL A 1 156 ? 6.966 0.029 -5.148 1.00 93.00 156 VAL A C 1
ATOM 1239 O O . VAL A 1 156 ? 7.125 1.248 -5.269 1.00 93.00 156 VAL A O 1
ATOM 1242 N N . PRO A 1 157 ? 7.081 -0.587 -3.959 1.00 89.94 157 PRO A N 1
ATOM 1243 C CA . PRO A 1 157 ? 7.546 0.097 -2.773 1.00 89.94 157 PRO A CA 1
ATOM 1244 C C . PRO A 1 157 ? 9.069 0.251 -2.799 1.00 89.94 157 PRO A C 1
ATOM 1246 O O . PRO A 1 157 ? 9.768 -0.286 -3.664 1.00 89.94 157 PRO A O 1
ATOM 1249 N N . ASP A 1 158 ? 9.587 0.951 -1.797 1.00 79.50 158 ASP A N 1
ATOM 1250 C CA . ASP A 1 158 ? 11.015 0.927 -1.520 1.00 79.50 158 ASP A CA 1
ATOM 1251 C C . ASP A 1 158 ? 11.431 -0.468 -1.028 1.00 79.50 158 ASP A C 1
ATOM 1253 O O . ASP A 1 158 ? 10.603 -1.206 -0.499 1.00 79.50 158 ASP A O 1
ATOM 1257 N N . GLY A 1 159 ? 12.692 -0.860 -1.191 1.00 67.25 159 GLY A N 1
ATOM 1258 C CA . GLY A 1 159 ? 13.146 -2.217 -0.854 1.00 67.25 159 GLY A CA 1
ATOM 1259 C C . GLY A 1 159 ? 13.530 -3.068 -2.062 1.00 67.25 159 GLY A C 1
ATOM 1260 O O . GLY A 1 159 ? 13.364 -4.283 -2.057 1.00 67.25 159 GLY A O 1
ATOM 1261 N N . PHE A 1 160 ? 14.066 -2.438 -3.094 1.00 63.28 160 PHE A N 1
ATOM 1262 C CA . PHE A 1 160 ? 15.002 -3.105 -3.988 1.00 63.28 160 PHE A CA 1
ATOM 1263 C C . PHE A 1 160 ? 16.406 -2.589 -3.681 1.00 63.28 160 PHE A C 1
ATOM 1265 O O . PHE A 1 160 ? 16.574 -1.507 -3.115 1.00 63.28 160 PHE A O 1
ATOM 1272 N N . VAL A 1 161 ? 17.420 -3.354 -4.065 1.00 66.00 161 VAL A N 1
ATOM 1273 C CA . VAL A 1 161 ? 18.768 -2.808 -4.234 1.00 66.00 161 VAL A CA 1
ATOM 1274 C C . VAL A 1 161 ? 18.942 -2.518 -5.722 1.00 66.00 161 VAL A C 1
ATOM 1276 O O . VAL A 1 161 ? 18.347 -3.198 -6.552 1.00 66.00 161 VAL A O 1
ATOM 1279 N N . TYR A 1 162 ? 19.740 -1.511 -6.080 1.00 66.06 162 TYR A N 1
ATOM 1280 C CA . TYR A 1 162 ? 19.949 -1.119 -7.480 1.00 66.06 162 TYR A CA 1
ATOM 1281 C C . TYR A 1 162 ? 20.428 -2.256 -8.395 1.00 66.06 162 TYR A C 1
ATOM 1283 O O . TYR A 1 162 ? 20.201 -2.165 -9.592 1.00 66.06 162 TYR A O 1
ATOM 1291 N N . GLN A 1 163 ? 21.085 -3.296 -7.863 1.00 65.88 163 GLN A N 1
ATOM 1292 C CA . GLN A 1 163 ? 21.492 -4.470 -8.651 1.00 65.88 163 GLN A CA 1
ATOM 1293 C C . GLN A 1 163 ? 20.337 -5.409 -9.031 1.00 65.88 163 GLN A C 1
ATOM 1295 O O . GLN A 1 163 ? 20.583 -6.386 -9.722 1.00 65.88 163 GLN A O 1
ATOM 1300 N N . ASP A 1 164 ? 19.129 -5.145 -8.535 1.00 71.88 164 ASP A N 1
ATOM 1301 C CA . ASP A 1 164 ? 17.962 -6.016 -8.673 1.00 71.88 164 ASP A CA 1
ATOM 1302 C C . ASP A 1 164 ? 16.714 -5.233 -9.121 1.00 71.88 164 ASP A C 1
ATOM 1304 O O . ASP A 1 164 ? 15.578 -5.579 -8.794 1.00 71.88 164 ASP A O 1
ATOM 1308 N 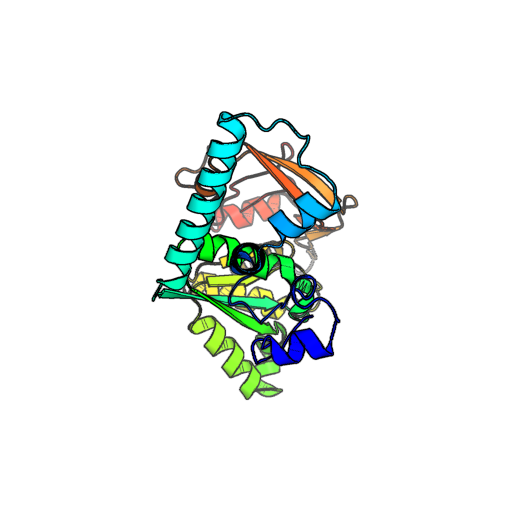N . VAL A 1 165 ? 16.919 -4.091 -9.774 1.00 83.12 165 VAL A N 1
ATOM 1309 C CA . VAL A 1 165 ? 15.855 -3.145 -10.145 1.00 83.12 165 VAL A CA 1
ATOM 1310 C C . VAL A 1 165 ? 15.153 -3.535 -11.449 1.00 83.12 165 VAL A C 1
ATOM 1312 O O . VAL A 1 165 ? 14.116 -2.971 -11.794 1.00 83.12 165 VAL A O 1
ATOM 1315 N N . GLU A 1 166 ? 15.690 -4.510 -12.174 1.00 87.00 166 GLU A N 1
ATOM 1316 C CA . GLU A 1 166 ? 15.248 -4.965 -13.487 1.00 87.00 166 GLU A CA 1
ATOM 1317 C C . GLU A 1 166 ? 13.779 -5.401 -13.467 1.00 87.00 166 GLU A C 1
ATOM 1319 O O . GLU A 1 166 ? 12.984 -4.928 -14.285 1.00 87.00 166 GLU A O 1
ATOM 1324 N N . GLY A 1 167 ? 13.382 -6.212 -12.482 1.00 90.31 167 GLY A N 1
ATOM 1325 C CA . GLY A 1 167 ? 11.988 -6.613 -12.296 1.00 90.31 167 GLY A CA 1
ATOM 1326 C C . GLY A 1 167 ? 11.046 -5.442 -11.992 1.00 90.31 167 GLY A C 1
ATOM 1327 O O . GLY A 1 167 ? 9.925 -5.384 -12.502 1.00 90.31 167 GLY A O 1
ATOM 1328 N N . ALA A 1 168 ? 11.507 -4.457 -11.213 1.00 91.56 168 ALA A N 1
ATOM 1329 C CA . ALA A 1 168 ? 10.739 -3.242 -10.938 1.00 91.56 168 ALA A CA 1
ATOM 1330 C C . ALA A 1 168 ? 10.561 -2.386 -12.204 1.00 91.56 168 ALA A C 1
ATOM 1332 O O . ALA A 1 168 ? 9.454 -1.925 -12.480 1.00 91.56 168 ALA A O 1
ATOM 1333 N N . ILE A 1 169 ? 11.617 -2.219 -13.007 1.00 91.81 169 ILE A N 1
ATOM 1334 C CA . ILE A 1 169 ? 11.566 -1.523 -14.302 1.00 91.81 169 ILE A CA 1
ATOM 1335 C C . ILE A 1 169 ? 10.602 -2.235 -15.256 1.00 91.81 169 ILE A C 1
ATOM 1337 O O . ILE A 1 169 ? 9.803 -1.575 -15.920 1.00 91.81 169 ILE A O 1
ATOM 1341 N N . ALA A 1 170 ? 10.622 -3.570 -15.298 1.00 93.69 170 ALA A N 1
ATOM 1342 C CA . ALA A 1 170 ? 9.699 -4.355 -16.113 1.00 93.69 170 ALA A CA 1
ATOM 1343 C C . ALA A 1 170 ? 8.231 -4.131 -15.700 1.00 93.69 170 ALA A C 1
ATOM 1345 O O . ALA A 1 170 ? 7.376 -3.918 -16.563 1.00 93.69 170 ALA A O 1
ATOM 1346 N N . ALA A 1 171 ? 7.942 -4.095 -14.395 1.00 95.31 171 ALA A N 1
ATOM 1347 C CA . ALA A 1 171 ? 6.606 -3.793 -13.882 1.00 95.31 171 ALA A CA 1
ATOM 1348 C C . ALA A 1 171 ? 6.146 -2.368 -14.240 1.00 95.31 171 ALA A C 1
ATOM 1350 O O . ALA A 1 171 ? 5.006 -2.182 -14.670 1.00 95.31 171 ALA A O 1
ATOM 1351 N N . VAL A 1 172 ? 7.028 -1.366 -14.112 1.00 94.81 172 VAL A N 1
ATOM 1352 C CA . VAL A 1 172 ? 6.717 0.020 -14.509 1.00 94.81 172 VAL A CA 1
ATOM 1353 C C . VAL A 1 172 ? 6.422 0.104 -16.001 1.00 94.81 172 VAL A C 1
ATOM 1355 O O . VAL A 1 172 ? 5.423 0.700 -16.407 1.00 94.81 172 VAL A O 1
ATOM 1358 N N . ARG A 1 173 ? 7.263 -0.532 -16.819 1.00 94.44 173 ARG A N 1
ATOM 1359 C CA . ARG A 1 173 ? 7.090 -0.571 -18.267 1.00 94.44 173 ARG A CA 1
ATOM 1360 C C . ARG A 1 173 ? 5.745 -1.168 -18.647 1.00 94.44 173 ARG A C 1
ATOM 1362 O O . ARG A 1 173 ? 5.020 -0.576 -19.443 1.00 94.44 173 ARG A O 1
ATOM 1369 N N . TYR A 1 174 ? 5.390 -2.300 -18.039 1.00 96.62 174 TYR A N 1
ATOM 1370 C CA . TYR A 1 174 ? 4.091 -2.926 -18.249 1.00 96.62 174 TYR A CA 1
ATOM 1371 C C . TYR A 1 174 ? 2.953 -1.971 -17.888 1.00 96.62 174 TYR A C 1
ATOM 1373 O O . TYR A 1 174 ? 2.032 -1.797 -18.687 1.00 96.62 174 TYR A O 1
ATOM 1381 N N . ALA A 1 175 ? 3.037 -1.315 -16.726 1.00 96.88 175 ALA A N 1
ATOM 1382 C CA . ALA A 1 175 ? 2.024 -0.370 -16.276 1.00 96.88 175 ALA A CA 1
ATOM 1383 C C . ALA A 1 175 ? 1.822 0.776 -17.278 1.00 96.88 175 ALA A C 1
ATOM 1385 O O . ALA A 1 175 ? 0.689 1.073 -17.658 1.00 96.88 175 ALA A O 1
ATOM 1386 N N . ARG A 1 176 ? 2.922 1.366 -17.763 1.00 94.06 176 ARG A N 1
ATOM 1387 C CA . ARG A 1 176 ? 2.912 2.451 -18.751 1.00 94.06 176 ARG A CA 1
ATOM 1388 C C . ARG A 1 176 ? 2.341 2.001 -20.096 1.00 94.06 176 ARG A C 1
ATOM 1390 O O . ARG A 1 176 ? 1.496 2.693 -20.655 1.00 94.06 176 ARG A O 1
ATOM 1397 N N . GLU A 1 177 ? 2.792 0.863 -20.620 1.00 94.56 177 GLU A N 1
ATOM 1398 C CA . GLU A 1 177 ? 2.393 0.368 -21.947 1.00 94.56 177 GLU A CA 1
ATOM 1399 C C . GLU A 1 177 ? 0.939 -0.132 -21.986 1.00 94.56 177 GLU A C 1
ATOM 1401 O O . GLU A 1 177 ? 0.291 -0.030 -23.026 1.00 94.56 177 GLU A O 1
ATOM 1406 N N . HIS A 1 178 ? 0.399 -0.602 -20.855 1.00 96.44 178 HIS A N 1
ATOM 1407 C CA . HIS A 1 178 ? -0.971 -1.123 -20.753 1.00 96.44 178 HIS A CA 1
ATOM 1408 C C . HIS A 1 178 ? -1.949 -0.160 -20.060 1.00 96.44 178 HIS A C 1
ATOM 1410 O O . HIS A 1 178 ? -3.125 -0.485 -19.906 1.00 96.44 178 HIS A O 1
ATOM 1416 N N . GLY A 1 179 ? -1.490 1.021 -19.633 1.00 94.75 179 GLY A N 1
ATOM 1417 C CA . GLY A 1 179 ? -2.325 2.015 -18.952 1.00 94.75 179 GLY A CA 1
ATOM 1418 C C . GLY A 1 179 ? -2.828 1.575 -17.572 1.00 94.75 179 GLY A C 1
ATOM 1419 O O . GLY A 1 179 ? -3.885 2.031 -17.132 1.00 94.75 179 GLY A O 1
ATOM 1420 N N . VAL A 1 180 ? -2.100 0.687 -16.887 1.00 96.88 180 VAL A N 1
ATOM 1421 C CA . VAL A 1 180 ? -2.445 0.238 -15.530 1.00 96.88 180 VAL A CA 1
ATOM 1422 C C . VAL A 1 180 ? -2.003 1.308 -14.522 1.00 96.88 180 VAL A C 1
ATOM 1424 O O . VAL A 1 180 ? -0.856 1.755 -14.586 1.00 96.88 180 VAL A O 1
ATOM 1427 N N . PRO A 1 181 ? -2.863 1.728 -13.572 1.00 96.19 181 PRO A N 1
ATOM 1428 C CA . PRO A 1 181 ? -2.473 2.662 -12.521 1.00 96.19 181 PRO A CA 1
ATOM 1429 C C . PRO A 1 181 ? -1.240 2.180 -11.750 1.00 96.19 181 PRO A C 1
ATOM 1431 O O . PRO A 1 181 ? -1.195 1.039 -11.292 1.00 96.19 181 PRO A O 1
ATOM 1434 N N . PHE A 1 182 ? -0.261 3.065 -11.577 1.00 95.31 182 PHE A N 1
ATOM 1435 C CA . PHE A 1 182 ? 1.011 2.763 -10.927 1.00 95.31 182 PHE A CA 1
ATOM 1436 C C . PHE A 1 182 ? 1.302 3.742 -9.786 1.00 95.31 182 PHE A C 1
ATOM 1438 O O . PHE A 1 182 ? 1.046 4.939 -9.920 1.00 95.31 182 PHE A O 1
ATOM 1445 N N . LEU A 1 183 ? 1.866 3.240 -8.684 1.00 94.56 183 LEU A N 1
ATOM 1446 C CA . LEU A 1 183 ? 2.431 4.052 -7.605 1.00 94.56 183 LEU A CA 1
ATOM 1447 C C . LEU A 1 183 ? 3.833 3.545 -7.244 1.00 94.56 183 LEU A C 1
ATOM 1449 O O . LEU A 1 183 ? 3.996 2.437 -6.729 1.00 94.56 183 LEU A O 1
ATOM 1453 N N . GLY A 1 184 ? 4.840 4.381 -7.488 1.00 92.19 184 GLY A N 1
ATOM 1454 C CA . GLY A 1 184 ? 6.227 4.124 -7.113 1.00 92.19 184 GLY A CA 1
ATOM 1455 C C . GLY A 1 184 ? 6.590 4.855 -5.825 1.00 92.19 184 GLY A C 1
ATOM 1456 O O . GLY A 1 184 ? 6.494 6.076 -5.767 1.00 92.19 184 GLY A O 1
ATOM 1457 N N . ILE A 1 185 ? 7.031 4.126 -4.801 1.00 89.00 185 ILE A N 1
ATOM 1458 C CA . ILE A 1 185 ? 7.461 4.694 -3.515 1.00 89.00 185 ILE A CA 1
ATOM 1459 C C . ILE A 1 185 ? 8.967 4.466 -3.378 1.00 89.00 185 ILE A C 1
ATOM 1461 O O . ILE A 1 185 ? 9.434 3.347 -3.575 1.00 89.00 185 ILE A O 1
ATOM 1465 N N . GLY A 1 186 ? 9.739 5.508 -3.057 1.00 84.31 186 GLY A N 1
ATOM 1466 C CA . GLY A 1 186 ? 11.197 5.399 -2.913 1.00 84.31 186 GLY A CA 1
ATOM 1467 C C . GLY A 1 186 ? 11.856 4.897 -4.200 1.00 84.31 186 GLY A C 1
ATOM 1468 O O . GLY A 1 186 ? 11.806 5.578 -5.225 1.00 84.31 186 GLY A O 1
ATOM 1469 N N . LEU A 1 187 ? 12.442 3.695 -4.178 1.00 82.44 187 LEU A N 1
ATOM 1470 C CA . LEU A 1 187 ? 13.012 3.093 -5.384 1.00 82.44 187 LEU A CA 1
ATOM 1471 C C . LEU A 1 187 ? 11.981 2.866 -6.500 1.00 82.44 187 LEU A C 1
ATOM 1473 O O . LEU A 1 187 ? 12.346 2.977 -7.664 1.00 82.44 187 LEU A O 1
ATOM 1477 N N . GLY A 1 188 ? 10.694 2.656 -6.209 1.00 88.88 188 GLY A N 1
ATOM 1478 C CA . GLY A 1 188 ? 9.680 2.540 -7.266 1.00 88.88 188 GLY A CA 1
ATOM 1479 C C . GLY A 1 188 ? 9.576 3.783 -8.156 1.00 88.88 188 GLY A C 1
ATOM 1480 O O . GLY A 1 188 ? 9.420 3.665 -9.370 1.00 88.88 188 GLY A O 1
ATOM 1481 N N . PHE A 1 189 ? 9.742 4.976 -7.577 1.00 87.19 189 PHE A N 1
ATOM 1482 C CA . PHE A 1 189 ? 9.865 6.219 -8.344 1.00 87.19 189 PHE A CA 1
ATOM 1483 C C . PHE A 1 189 ? 11.141 6.217 -9.199 1.00 87.19 189 PHE A C 1
ATOM 1485 O O . PHE A 1 189 ? 11.118 6.572 -10.375 1.00 87.19 189 PHE A O 1
ATOM 1492 N N . GLN A 1 190 ? 12.258 5.758 -8.629 1.00 84.31 190 GLN A N 1
ATOM 1493 C CA . GLN A 1 190 ? 13.542 5.686 -9.329 1.00 84.31 190 GLN A CA 1
ATOM 1494 C C . GLN A 1 190 ? 13.486 4.710 -10.508 1.00 84.31 190 GLN A C 1
ATOM 1496 O O . GLN A 1 190 ? 13.981 5.030 -11.584 1.00 84.31 190 GLN A O 1
ATOM 1501 N N . ALA A 1 191 ? 12.823 3.564 -10.343 1.00 87.25 191 ALA A N 1
ATOM 1502 C CA . ALA A 1 191 ? 12.579 2.602 -11.409 1.00 87.25 191 ALA A CA 1
ATOM 1503 C C . ALA A 1 191 ? 11.759 3.218 -12.550 1.00 87.25 191 ALA A C 1
ATOM 1505 O O . ALA A 1 191 ? 12.073 2.966 -13.709 1.00 87.25 191 ALA A O 1
ATOM 1506 N N . ALA A 1 192 ? 10.774 4.072 -12.253 1.00 88.38 192 ALA A N 1
ATOM 1507 C CA . ALA A 1 192 ? 10.009 4.767 -13.288 1.00 88.38 192 ALA A CA 1
ATOM 1508 C C . ALA A 1 192 ? 10.846 5.778 -14.078 1.00 88.38 192 ALA A C 1
ATOM 1510 O O . ALA A 1 192 ? 10.800 5.800 -15.307 1.00 88.38 192 ALA A O 1
ATOM 1511 N N . VAL A 1 193 ? 11.682 6.551 -13.385 1.00 84.69 193 VAL A N 1
ATOM 1512 C CA . VAL A 1 193 ? 12.661 7.450 -14.014 1.00 84.69 193 VAL A CA 1
ATOM 1513 C C . VAL A 1 193 ? 13.634 6.658 -14.902 1.00 84.69 193 VAL A C 1
ATOM 1515 O O . VAL A 1 193 ? 13.911 7.073 -16.028 1.00 84.69 193 VAL A O 1
ATOM 1518 N N . LEU A 1 194 ? 14.143 5.514 -14.424 1.00 83.25 194 LEU A N 1
ATOM 1519 C CA . LEU A 1 194 ? 15.056 4.648 -15.181 1.00 83.25 194 LEU A CA 1
ATOM 1520 C C . LEU A 1 194 ? 14.381 4.009 -16.400 1.00 83.25 194 LEU A C 1
ATOM 1522 O O . LEU A 1 194 ? 14.990 3.966 -17.466 1.00 83.25 194 LEU A O 1
ATOM 1526 N N . GLU A 1 195 ? 13.141 3.536 -16.262 1.00 88.62 195 GLU A N 1
ATOM 1527 C CA . GLU A 1 195 ? 12.361 2.940 -17.352 1.00 88.62 195 GLU A CA 1
ATOM 1528 C C . GLU A 1 195 ? 12.137 3.938 -18.485 1.00 88.62 195 GLU A C 1
ATOM 1530 O O . GLU A 1 195 ? 12.410 3.623 -19.650 1.00 88.62 195 GLU A O 1
ATOM 1535 N N . LEU A 1 196 ? 11.720 5.163 -18.147 1.00 84.88 196 LEU A N 1
ATOM 1536 C CA . LEU A 1 196 ? 11.515 6.194 -19.152 1.00 84.88 196 LEU A CA 1
ATOM 1537 C C . LEU A 1 196 ? 12.847 6.604 -19.778 1.00 84.88 196 LEU A C 1
ATOM 1539 O O . LEU A 1 196 ? 12.948 6.678 -20.999 1.00 84.88 196 LEU A O 1
ATOM 1543 N N . HIS A 1 197 ? 13.895 6.798 -18.972 1.00 78.69 197 HIS A N 1
ATOM 1544 C CA . HIS A 1 197 ? 15.223 7.121 -19.487 1.00 78.69 197 HIS A CA 1
ATOM 1545 C C . HIS A 1 197 ? 15.723 6.065 -20.485 1.00 78.69 197 HIS A C 1
ATOM 1547 O O . HIS A 1 197 ? 16.140 6.410 -21.589 1.00 78.69 197 HIS A O 1
ATOM 1553 N N . ALA A 1 198 ? 15.617 4.779 -20.143 1.00 78.12 198 ALA A N 1
ATOM 1554 C CA . ALA A 1 198 ? 15.997 3.677 -21.023 1.00 78.12 198 ALA A CA 1
ATOM 1555 C C . ALA A 1 198 ? 15.135 3.609 -22.296 1.00 78.12 198 ALA A C 1
ATOM 1557 O O . ALA A 1 198 ? 15.613 3.163 -23.340 1.00 78.12 198 ALA A O 1
ATOM 1558 N N . THR A 1 199 ? 13.879 4.049 -22.229 1.00 77.81 199 THR A N 1
ATOM 1559 C CA . THR A 1 199 ? 12.981 4.130 -23.388 1.00 77.81 199 THR A CA 1
ATOM 1560 C C . THR A 1 199 ? 13.345 5.302 -24.304 1.00 77.81 199 THR A C 1
ATOM 1562 O O . THR A 1 199 ? 13.421 5.125 -25.518 1.00 77.81 199 THR A O 1
ATOM 1565 N N . CYS A 1 200 ? 13.639 6.474 -23.742 1.00 71.50 200 CYS A N 1
ATOM 1566 C CA . CYS A 1 200 ? 13.956 7.693 -24.489 1.00 71.50 200 CYS A CA 1
ATOM 1567 C C . CYS A 1 200 ? 15.365 7.674 -25.094 1.00 71.50 200 CYS A C 1
ATOM 1569 O O . CYS A 1 200 ? 15.556 8.071 -26.240 1.00 71.50 200 CYS A O 1
ATOM 1571 N N . VAL A 1 201 ? 16.363 7.177 -24.358 1.00 63.84 201 VAL A N 1
ATOM 1572 C CA . VAL A 1 201 ? 17.765 7.160 -24.812 1.00 63.84 201 VAL A CA 1
ATOM 1573 C C . VAL A 1 201 ? 18.029 6.080 -25.869 1.00 63.84 201 VAL A C 1
ATOM 1575 O O . VAL A 1 201 ? 18.972 6.192 -26.645 1.00 63.84 201 VAL A O 1
ATOM 1578 N N . LYS A 1 202 ? 17.128 5.104 -26.045 1.00 52.12 202 LYS A N 1
ATOM 1579 C CA . LYS A 1 202 ? 17.146 4.207 -27.218 1.00 52.12 202 LYS A CA 1
ATOM 1580 C C . LYS A 1 202 ? 16.955 4.929 -28.568 1.00 52.12 202 LYS A C 1
ATOM 1582 O O . LYS A 1 202 ? 17.117 4.283 -29.600 1.00 52.12 202 LYS A O 1
ATOM 1587 N N . LEU A 1 203 ? 16.646 6.233 -28.585 1.00 41.28 203 LEU A N 1
ATOM 1588 C CA . LEU A 1 203 ? 16.473 7.049 -29.798 1.00 41.28 203 LEU A CA 1
ATOM 1589 C C . LEU A 1 203 ? 17.604 8.051 -30.086 1.00 41.28 203 LEU A C 1
ATOM 1591 O O . LEU A 1 203 ? 17.611 8.634 -31.168 1.00 41.28 203 LEU A O 1
ATOM 1595 N N . GLN A 1 204 ? 18.569 8.251 -29.187 1.00 39.22 204 GLN A N 1
ATOM 1596 C CA . GLN A 1 204 ? 19.713 9.133 -29.440 1.00 39.22 204 GLN A CA 1
ATOM 1597 C C . GLN A 1 204 ? 20.976 8.493 -28.872 1.00 39.22 204 GLN A C 1
ATOM 1599 O O . GLN A 1 204 ? 21.080 8.293 -27.668 1.00 39.22 204 GLN A O 1
ATOM 1604 N N . GLU A 1 205 ? 21.880 8.126 -29.781 1.00 37.34 205 GLU A N 1
ATOM 1605 C CA . GLU A 1 205 ? 23.219 7.574 -29.561 1.00 37.34 205 GLU A CA 1
ATOM 1606 C C . GLU A 1 205 ? 23.765 7.792 -28.140 1.00 37.34 205 GLU A C 1
ATOM 1608 O O . GLU A 1 205 ? 24.101 8.908 -27.741 1.00 37.34 205 GLU A O 1
ATOM 1613 N N . ILE A 1 206 ? 23.902 6.699 -27.385 1.00 39.81 206 ILE A N 1
ATOM 1614 C CA . ILE A 1 206 ? 24.744 6.689 -26.189 1.00 39.81 206 ILE A CA 1
ATOM 1615 C C . ILE A 1 206 ? 26.181 6.805 -26.684 1.00 39.81 206 ILE A C 1
ATOM 1617 O O . ILE A 1 206 ? 26.801 5.819 -27.082 1.00 39.81 206 ILE A O 1
ATOM 1621 N N . ASP A 1 207 ? 26.697 8.029 -26.686 1.00 38.69 207 ASP A N 1
ATOM 1622 C CA . ASP A 1 207 ? 28.109 8.289 -26.898 1.00 38.69 207 ASP A CA 1
ATOM 1623 C C . ASP A 1 207 ? 28.899 7.582 -25.781 1.00 38.69 207 ASP A C 1
ATOM 1625 O O . ASP A 1 207 ? 28.700 7.818 -24.580 1.00 38.69 207 ASP A O 1
ATOM 1629 N N . SER A 1 208 ? 29.763 6.661 -26.205 1.00 30.84 208 SER A N 1
ATOM 1630 C CA . SER A 1 208 ? 30.392 5.561 -25.451 1.00 30.84 208 SER A CA 1
ATOM 1631 C C . SER A 1 208 ? 31.264 5.969 -24.249 1.00 30.84 208 SER A C 1
ATOM 1633 O O . SER A 1 208 ? 31.916 5.120 -23.648 1.00 30.84 208 SER A O 1
ATOM 1635 N N . ASN A 1 209 ? 31.302 7.254 -23.893 1.00 35.25 209 ASN A N 1
ATOM 1636 C CA . ASN A 1 209 ? 32.134 7.828 -22.832 1.00 35.25 209 ASN A CA 1
ATOM 1637 C C . ASN A 1 209 ? 31.345 8.475 -21.679 1.00 35.25 209 ASN A C 1
ATOM 1639 O O . ASN A 1 209 ? 31.955 9.016 -20.756 1.00 35.25 209 ASN A O 1
ATOM 1643 N N . SER A 1 210 ? 30.010 8.435 -21.686 1.00 40.72 210 SER A N 1
ATOM 1644 C CA . SER A 1 210 ? 29.190 9.076 -20.649 1.00 40.72 210 SER A CA 1
ATOM 1645 C C . SER A 1 210 ? 28.554 8.061 -19.691 1.00 40.72 210 SER A C 1
ATOM 1647 O O . SER A 1 210 ? 27.353 7.823 -19.704 1.00 40.72 210 SER A O 1
ATOM 1649 N N . GLN A 1 211 ? 29.346 7.484 -18.779 1.00 42.66 211 GLN A N 1
ATOM 1650 C CA . GLN A 1 211 ? 28.794 6.881 -17.553 1.00 42.66 211 GLN A CA 1
ATOM 1651 C C . GLN A 1 211 ? 28.250 7.993 -16.638 1.00 42.66 211 GLN A C 1
ATOM 1653 O O . GLN A 1 211 ? 28.829 8.320 -15.605 1.00 42.66 211 GLN A O 1
ATOM 1658 N N . GLN A 1 212 ? 27.159 8.642 -17.041 1.00 54.03 212 GLN A N 1
ATOM 1659 C CA . GLN A 1 212 ? 26.407 9.524 -16.161 1.00 54.03 212 GLN A CA 1
ATOM 1660 C C . GLN A 1 212 ? 25.328 8.689 -15.482 1.00 54.03 212 GLN A C 1
ATOM 1662 O O . GLN A 1 212 ? 24.289 8.397 -16.068 1.00 54.03 212 GLN A O 1
ATOM 1667 N N . SER A 1 213 ? 25.586 8.283 -14.240 1.00 64.12 213 SER A N 1
ATOM 1668 C CA . SER A 1 213 ? 24.566 7.663 -13.397 1.00 64.12 213 SER A CA 1
ATOM 1669 C C . SER A 1 213 ? 23.374 8.613 -13.272 1.00 64.12 213 SER A C 1
ATOM 1671 O O . SER A 1 213 ? 23.559 9.762 -12.883 1.00 64.12 213 SER A O 1
ATOM 1673 N N . VAL A 1 214 ? 22.160 8.148 -13.587 1.00 71.00 214 VAL A N 1
ATOM 1674 C CA . VAL A 1 214 ? 20.912 8.938 -13.474 1.00 71.00 214 VAL A CA 1
ATOM 1675 C C . VAL A 1 214 ? 20.669 9.393 -12.030 1.00 71.00 214 VAL A C 1
ATOM 1677 O O . VAL A 1 214 ? 20.150 10.485 -11.791 1.00 71.00 214 VAL A O 1
ATOM 1680 N N . PHE A 1 215 ? 21.119 8.590 -11.064 1.00 73.81 215 PHE A N 1
ATOM 1681 C CA . PHE A 1 215 ? 21.067 8.875 -9.635 1.00 73.81 215 PHE A CA 1
ATOM 1682 C C . PHE A 1 215 ? 22.473 8.984 -9.033 1.00 73.81 215 PHE A C 1
ATOM 1684 O O . PHE A 1 215 ? 23.371 8.213 -9.374 1.00 73.81 215 PHE A O 1
ATOM 1691 N N . VAL A 1 216 ? 22.658 9.927 -8.106 1.00 73.25 216 VAL A N 1
ATOM 1692 C CA . VAL A 1 216 ? 23.887 10.107 -7.312 1.00 73.25 216 VAL A CA 1
ATOM 1693 C C . VAL A 1 216 ? 23.590 9.996 -5.827 1.00 73.25 216 VAL A C 1
ATOM 1695 O O . VAL A 1 216 ? 22.501 10.360 -5.377 1.00 73.25 216 VAL A O 1
ATOM 1698 N N . ILE A 1 217 ? 24.587 9.537 -5.067 1.00 71.88 217 ILE A N 1
ATOM 1699 C CA . ILE A 1 217 ? 24.486 9.426 -3.613 1.00 71.88 217 ILE A CA 1
ATOM 1700 C C . ILE A 1 217 ? 24.359 10.827 -3.001 1.00 71.88 217 ILE A C 1
ATOM 1702 O O . ILE A 1 217 ? 25.224 11.688 -3.179 1.00 71.88 217 ILE A O 1
ATOM 1706 N N . ASP A 1 218 ? 23.282 11.035 -2.255 1.00 70.31 218 ASP A N 1
ATOM 1707 C CA . ASP A 1 218 ? 23.038 12.191 -1.412 1.00 70.31 218 ASP A CA 1
ATOM 1708 C C . ASP A 1 218 ? 23.368 11.843 0.046 1.00 70.31 218 ASP A C 1
ATOM 1710 O O . ASP A 1 218 ? 22.944 10.818 0.580 1.00 70.31 218 ASP A O 1
ATOM 1714 N N . LYS A 1 219 ? 24.141 12.708 0.710 1.00 64.75 219 LYS A N 1
ATOM 1715 C CA . LYS A 1 219 ? 24.564 12.496 2.105 1.00 64.75 219 LYS A CA 1
ATOM 1716 C C . LYS A 1 219 ? 23.406 12.663 3.096 1.00 64.75 219 LYS A C 1
ATOM 1718 O O . LYS A 1 219 ? 23.524 12.222 4.237 1.00 64.75 219 LYS A O 1
ATOM 1723 N N . ASN A 1 220 ? 22.298 13.268 2.668 1.00 63.59 220 ASN A N 1
ATOM 1724 C CA . ASN A 1 220 ? 21.092 13.435 3.473 1.00 63.59 220 ASN A CA 1
ATOM 1725 C C . ASN A 1 220 ? 20.122 12.278 3.242 1.00 63.59 220 ASN A C 1
ATOM 1727 O O . ASN A 1 220 ? 19.212 12.372 2.418 1.00 63.59 220 ASN A O 1
ATOM 1731 N N . THR A 1 221 ? 20.332 11.205 4.002 1.00 62.84 221 THR A N 1
ATOM 1732 C CA . THR A 1 221 ? 19.619 9.935 3.850 1.00 62.84 221 THR A CA 1
ATOM 1733 C C . THR A 1 221 ? 18.203 9.946 4.417 1.00 62.84 221 THR A C 1
ATOM 1735 O O . THR A 1 221 ? 17.360 9.222 3.904 1.00 62.84 221 THR A O 1
ATOM 1738 N N . ALA A 1 222 ? 17.920 10.762 5.438 1.00 75.56 222 ALA A N 1
ATOM 1739 C CA . ALA A 1 222 ? 16.605 10.880 6.067 1.00 75.56 222 ALA A CA 1
ATOM 1740 C C . ALA A 1 222 ? 16.250 12.349 6.327 1.00 75.56 222 ALA A C 1
ATOM 1742 O O . ALA A 1 222 ? 17.026 13.074 6.954 1.00 75.56 222 ALA A O 1
ATOM 1743 N N . CYS A 1 223 ? 15.075 12.794 5.887 1.00 73.44 223 CYS A N 1
ATOM 1744 C CA . CYS A 1 223 ? 14.619 14.166 6.112 1.00 73.44 223 CYS A CA 1
ATOM 1745 C C . CYS A 1 223 ? 13.095 14.308 6.043 1.00 73.44 223 CYS A C 1
ATOM 1747 O O . CYS A 1 223 ? 12.416 13.596 5.308 1.00 73.44 223 CYS A O 1
ATOM 1749 N N . VAL A 1 224 ? 12.572 15.291 6.775 1.00 76.56 224 VAL A N 1
ATOM 1750 C CA . VAL A 1 224 ? 11.216 15.821 6.587 1.00 76.56 224 VAL A CA 1
ATOM 1751 C C . VAL A 1 224 ? 11.329 17.000 5.631 1.00 76.56 224 VAL A C 1
ATOM 1753 O O . VAL A 1 224 ? 12.158 17.881 5.867 1.00 76.56 224 VAL A O 1
ATOM 1756 N N . GLN A 1 225 ? 10.535 17.024 4.565 1.00 75.81 225 GLN A N 1
ATOM 1757 C CA . GLN A 1 225 ? 10.583 18.102 3.580 1.00 75.81 225 GLN A CA 1
ATOM 1758 C C . GLN A 1 225 ? 9.195 18.641 3.288 1.00 75.81 225 GLN A C 1
ATOM 1760 O O . GLN A 1 225 ? 8.239 17.882 3.140 1.00 75.81 225 GLN A O 1
ATOM 1765 N N . SER A 1 226 ? 9.114 19.966 3.202 1.00 80.56 226 SER A N 1
ATOM 1766 C CA . SER A 1 226 ? 7.946 20.645 2.667 1.00 80.56 226 SER A CA 1
ATOM 1767 C C . SER A 1 226 ? 8.090 20.766 1.161 1.00 80.56 226 SER A C 1
ATOM 1769 O O . SER A 1 226 ? 9.118 21.231 0.673 1.00 80.56 226 SER A O 1
ATOM 1771 N N . ILE A 1 227 ? 7.055 20.348 0.450 1.00 80.19 227 ILE A N 1
ATOM 1772 C CA . ILE A 1 227 ? 7.010 20.307 -1.004 1.00 80.19 227 ILE A CA 1
ATOM 1773 C C . ILE A 1 227 ? 5.808 21.115 -1.456 1.00 80.19 227 ILE A C 1
ATOM 1775 O O . ILE A 1 227 ? 4.724 21.024 -0.872 1.00 80.19 227 ILE A O 1
ATOM 1779 N N . SER A 1 228 ? 6.017 21.919 -2.490 1.00 82.50 228 SER A N 1
ATOM 1780 C CA . SER A 1 228 ? 4.971 22.737 -3.092 1.00 82.50 228 SER A CA 1
ATOM 1781 C C . SER A 1 228 ? 4.614 22.163 -4.455 1.00 82.50 228 SER A C 1
ATOM 1783 O O . SER A 1 228 ? 5.499 21.877 -5.264 1.00 82.50 228 SER A O 1
ATOM 1785 N N . PHE A 1 229 ? 3.318 21.995 -4.707 1.00 81.81 229 PHE A N 1
ATOM 1786 C CA . PHE A 1 229 ? 2.837 21.592 -6.023 1.00 81.81 229 PHE A CA 1
ATOM 1787 C C . PHE A 1 229 ? 3.073 22.713 -7.033 1.00 81.81 229 PHE A C 1
ATOM 1789 O O . PHE A 1 229 ? 2.801 23.880 -6.745 1.00 81.81 229 PHE A O 1
ATOM 1796 N N . CYS A 1 230 ? 3.543 22.355 -8.224 1.00 76.56 230 CYS A N 1
ATOM 1797 C CA . CYS A 1 230 ? 3.701 23.297 -9.321 1.00 76.56 230 CYS A CA 1
ATOM 1798 C C . CYS A 1 230 ? 2.322 23.755 -9.828 1.00 76.56 230 CYS A C 1
ATOM 1800 O O . CYS A 1 230 ? 1.404 22.951 -10.002 1.00 76.56 230 CYS A O 1
ATOM 1802 N N . ASP A 1 231 ? 2.171 25.056 -10.087 1.00 73.62 231 ASP A N 1
ATOM 1803 C CA . ASP A 1 231 ? 0.922 25.624 -10.620 1.00 73.62 231 ASP A CA 1
ATOM 1804 C C . ASP A 1 231 ? 0.775 25.421 -12.138 1.00 73.62 231 ASP A C 1
ATOM 1806 O O . ASP A 1 231 ? -0.307 25.611 -12.686 1.00 73.62 231 ASP A O 1
ATOM 1810 N N . GLU A 1 232 ? 1.848 24.997 -12.809 1.00 71.88 232 GLU A N 1
ATOM 1811 C CA . GLU A 1 232 ? 1.943 24.840 -14.267 1.00 71.88 232 GLU A CA 1
ATOM 1812 C C . GLU A 1 232 ? 1.037 23.725 -14.822 1.00 71.88 232 GLU A C 1
ATOM 1814 O O . GLU A 1 232 ? 0.745 23.699 -16.018 1.00 71.88 232 GLU A O 1
ATOM 1819 N N . HIS A 1 233 ? 0.552 22.825 -13.960 1.00 70.06 233 HIS A N 1
ATOM 1820 C CA . HIS A 1 233 ? -0.282 21.693 -14.349 1.00 70.06 233 HIS A CA 1
ATOM 1821 C C . HIS A 1 233 ? -1.638 21.712 -13.621 1.00 70.06 233 HIS A C 1
ATOM 1823 O O . HIS A 1 233 ? -1.735 21.675 -12.388 1.00 70.06 233 HIS A O 1
ATOM 1829 N N . GLU A 1 234 ? -2.721 21.764 -14.397 1.00 70.69 234 GLU A N 1
ATOM 1830 C CA . GLU A 1 234 ? -4.088 21.571 -13.902 1.00 70.69 234 GLU A CA 1
ATOM 1831 C C . GLU A 1 234 ? -4.438 20.073 -13.814 1.00 70.69 234 GLU A C 1
ATOM 1833 O O . GLU A 1 234 ? -3.850 19.245 -14.505 1.00 70.69 234 GLU A O 1
ATOM 1838 N N . GLY A 1 235 ? -5.385 19.705 -12.941 1.00 76.06 235 GLY A N 1
ATOM 1839 C CA . GLY A 1 235 ? -5.855 18.313 -12.816 1.00 76.06 235 GLY A CA 1
ATOM 1840 C C . GLY A 1 235 ? -4.865 17.324 -12.181 1.00 76.06 235 GLY A C 1
ATOM 1841 O O . GLY A 1 235 ? -4.970 16.116 -12.392 1.00 76.06 235 GLY A O 1
ATOM 1842 N N . LEU A 1 236 ? -3.887 17.813 -11.408 1.00 81.44 236 LEU A N 1
ATOM 1843 C CA . LEU A 1 236 ? -2.952 16.963 -10.668 1.00 81.44 236 LEU A CA 1
ATOM 1844 C C . LEU A 1 236 ? -3.687 16.124 -9.612 1.00 81.44 236 LEU A C 1
ATOM 1846 O O . LEU A 1 236 ? -4.068 16.634 -8.555 1.00 81.44 236 LEU A O 1
ATOM 1850 N N . LYS A 1 237 ? -3.819 14.816 -9.868 1.00 85.56 237 LYS A N 1
ATOM 1851 C CA . LYS A 1 237 ? -4.471 13.860 -8.954 1.00 85.56 237 LYS A CA 1
ATOM 1852 C C . LYS A 1 237 ? -3.847 13.853 -7.556 1.00 85.56 237 LYS A C 1
ATOM 1854 O O . LYS A 1 237 ? -4.559 13.692 -6.572 1.00 85.56 237 LYS A O 1
ATOM 1859 N N . SER A 1 238 ? -2.533 14.056 -7.455 1.00 83.69 238 SER A N 1
ATOM 1860 C CA . SER A 1 238 ? -1.827 14.183 -6.175 1.00 83.69 238 SER A CA 1
ATOM 1861 C C . SER A 1 238 ? -2.300 15.415 -5.394 1.00 83.69 238 SER A C 1
ATOM 1863 O O . SER A 1 238 ? -2.713 15.290 -4.243 1.00 83.69 238 SER A O 1
ATOM 1865 N N . ARG A 1 239 ? -2.351 16.593 -6.030 1.00 84.31 239 ARG A N 1
ATOM 1866 C CA . ARG A 1 239 ? -2.867 17.832 -5.418 1.00 84.31 239 ARG A CA 1
ATOM 1867 C C . ARG A 1 239 ? -4.330 17.698 -4.986 1.00 84.31 239 ARG A C 1
ATOM 1869 O O . ARG A 1 239 ? -4.706 18.182 -3.919 1.00 84.31 239 ARG A O 1
ATOM 1876 N N . GLU A 1 240 ? -5.150 17.018 -5.787 1.00 87.06 240 GLU A N 1
ATOM 1877 C CA . GLU A 1 240 ? -6.545 16.710 -5.447 1.00 87.06 240 GLU A CA 1
ATOM 1878 C C . GLU A 1 240 ? -6.658 15.765 -4.245 1.00 87.06 240 GLU A C 1
ATOM 1880 O O . GLU A 1 240 ? -7.479 16.001 -3.355 1.00 87.06 240 GLU A O 1
ATOM 1885 N N . ALA A 1 241 ? -5.809 14.735 -4.181 1.00 87.75 241 ALA A N 1
ATOM 1886 C CA . ALA A 1 241 ? -5.771 13.791 -3.069 1.00 87.75 241 ALA A CA 1
ATOM 1887 C C . ALA A 1 241 ? -5.379 14.475 -1.749 1.00 87.75 241 ALA A C 1
ATOM 1889 O O . ALA A 1 2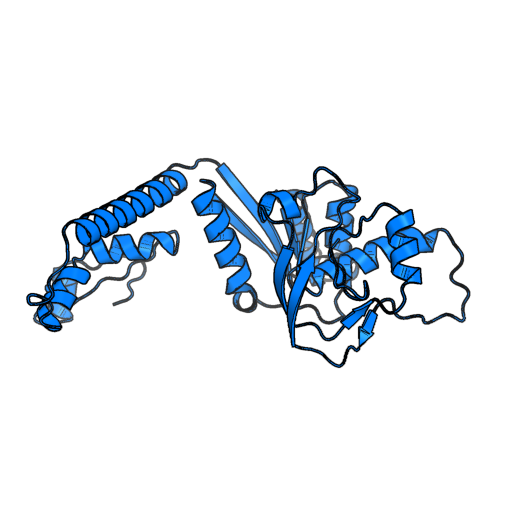41 ? -6.057 14.283 -0.739 1.00 87.75 241 ALA A O 1
ATOM 1890 N N . TYR A 1 242 ? -4.346 15.326 -1.759 1.00 88.50 242 TYR A N 1
ATOM 1891 C CA . TYR A 1 242 ? -3.911 16.063 -0.565 1.00 88.50 242 TYR A CA 1
ATOM 1892 C C . TYR A 1 242 ? -4.833 17.225 -0.184 1.00 88.50 242 TYR A C 1
ATOM 1894 O O . TYR A 1 242 ? -4.813 17.666 0.965 1.00 88.50 242 TYR A O 1
ATOM 1902 N N . ARG A 1 243 ? -5.620 17.755 -1.131 1.00 89.06 243 ARG A N 1
ATOM 1903 C CA . ARG A 1 243 ? -6.451 18.963 -0.950 1.00 89.06 243 ARG A CA 1
ATOM 1904 C C . ARG A 1 243 ? -5.646 20.163 -0.431 1.00 89.06 243 ARG A C 1
ATOM 1906 O O . ARG A 1 243 ? -6.174 21.015 0.282 1.00 89.06 243 ARG A O 1
ATOM 1913 N N . SER A 1 244 ? -4.365 20.225 -0.790 1.00 87.19 244 SER A N 1
ATOM 1914 C CA . SER A 1 244 ? -3.420 21.254 -0.359 1.00 87.19 244 SER A CA 1
ATOM 1915 C C . SER A 1 244 ? -2.445 21.593 -1.483 1.00 87.19 244 SER A C 1
ATOM 1917 O O . SER A 1 244 ? -2.130 20.745 -2.314 1.00 87.19 244 SER A O 1
ATOM 1919 N N . ARG A 1 245 ? -1.952 22.838 -1.501 1.00 84.06 245 ARG A N 1
ATOM 1920 C CA . ARG A 1 245 ? -0.874 23.289 -2.404 1.00 84.06 245 ARG A CA 1
ATOM 1921 C C . ARG A 1 245 ? 0.522 22.999 -1.863 1.00 84.06 245 ARG A C 1
ATOM 1923 O O . ARG A 1 245 ? 1.473 22.962 -2.633 1.00 84.06 245 ARG A O 1
ATOM 1930 N N . GLN A 1 246 ? 0.627 22.805 -0.555 1.00 86.19 246 GLN A N 1
ATOM 1931 C CA . GLN A 1 246 ? 1.878 22.524 0.126 1.00 86.19 246 GLN A CA 1
ATOM 1932 C C . GLN A 1 246 ? 1.675 21.329 1.047 1.00 86.19 246 GLN A C 1
ATOM 1934 O O . GLN A 1 246 ? 0.693 21.270 1.795 1.00 86.19 246 GLN A O 1
ATOM 1939 N N . ILE A 1 247 ? 2.592 20.378 0.974 1.00 87.69 247 ILE A N 1
ATOM 1940 C CA . ILE A 1 247 ? 2.579 19.164 1.782 1.00 87.69 247 ILE A CA 1
ATOM 1941 C C . ILE A 1 247 ? 3.899 19.029 2.519 1.00 87.69 247 ILE A C 1
ATOM 1943 O O . ILE A 1 247 ? 4.887 19.680 2.182 1.00 87.69 247 ILE A O 1
ATOM 1947 N N . THR A 1 248 ? 3.907 18.188 3.543 1.00 86.81 248 THR A N 1
ATOM 1948 C CA . THR A 1 248 ? 5.113 17.854 4.287 1.00 86.81 248 THR A CA 1
ATOM 1949 C C . THR A 1 248 ? 5.216 16.348 4.365 1.00 86.81 248 THR A C 1
ATOM 1951 O O . THR A 1 248 ? 4.367 15.712 4.982 1.00 86.81 248 THR A O 1
ATOM 1954 N N . GLU A 1 249 ? 6.271 15.801 3.771 1.00 87.00 249 GLU A N 1
ATOM 1955 C CA . GLU A 1 249 ? 6.487 14.362 3.679 1.00 87.00 249 GLU A CA 1
ATOM 1956 C C . GLU A 1 249 ? 7.836 13.948 4.265 1.00 87.00 249 GLU A C 1
ATOM 1958 O O . GLU A 1 249 ? 8.752 14.756 4.465 1.00 87.00 249 GLU A O 1
ATOM 1963 N N . ARG A 1 250 ? 7.937 12.661 4.601 1.00 85.12 250 ARG A N 1
ATOM 1964 C CA . ARG A 1 250 ? 9.154 12.053 5.144 1.00 85.12 250 ARG A CA 1
ATOM 1965 C C . ARG A 1 250 ? 9.837 11.229 4.071 1.00 85.12 250 ARG A C 1
ATOM 1967 O O . ARG A 1 250 ? 9.275 10.259 3.580 1.00 85.12 250 ARG A O 1
ATOM 1974 N N . TYR A 1 251 ? 11.087 11.569 3.796 1.00 79.50 251 TYR A N 1
ATOM 1975 C CA . TYR A 1 251 ? 11.916 10.875 2.826 1.00 79.50 251 TYR A CA 1
ATOM 1976 C C . TYR A 1 251 ? 13.029 10.123 3.540 1.00 79.50 251 TYR A C 1
ATOM 1978 O O . TYR A 1 251 ? 13.717 10.678 4.402 1.00 79.50 251 TYR A O 1
ATOM 1986 N N . LEU A 1 252 ? 13.213 8.868 3.143 1.00 78.50 252 LEU A N 1
ATOM 1987 C CA . LEU A 1 252 ? 14.361 8.047 3.493 1.00 78.50 252 LEU A CA 1
ATOM 1988 C C . LEU A 1 252 ? 14.978 7.547 2.184 1.00 78.50 252 LEU A C 1
ATOM 1990 O O . LEU A 1 252 ? 14.590 6.511 1.667 1.00 78.50 252 LEU A O 1
ATOM 1994 N N . THR A 1 253 ? 15.887 8.321 1.601 1.00 74.75 253 THR A N 1
ATOM 1995 C CA . THR A 1 253 ? 16.580 7.945 0.365 1.00 74.75 253 THR A CA 1
ATOM 1996 C C . THR A 1 253 ? 18.005 8.460 0.394 1.00 74.75 253 THR A C 1
ATOM 1998 O O . THR A 1 253 ? 18.268 9.589 0.799 1.00 74.75 253 THR A O 1
ATOM 2001 N N . GLN A 1 254 ? 18.937 7.626 -0.056 1.00 72.38 254 GLN A N 1
ATOM 2002 C CA . GLN A 1 254 ? 20.339 8.007 -0.216 1.00 72.38 254 GLN A CA 1
ATOM 2003 C C . GLN A 1 254 ? 20.631 8.537 -1.617 1.00 72.38 254 GLN A C 1
ATOM 2005 O O . GLN A 1 254 ? 21.790 8.754 -1.940 1.00 72.38 254 GLN A O 1
ATOM 2010 N N . TYR A 1 255 ? 19.618 8.695 -2.469 1.00 75.75 255 TYR A N 1
ATOM 2011 C CA . TYR A 1 255 ? 19.802 8.978 -3.885 1.00 75.75 255 TYR A CA 1
ATOM 2012 C C . TYR A 1 255 ? 18.964 10.169 -4.323 1.00 75.75 255 TYR A C 1
ATOM 2014 O O . TYR A 1 255 ? 17.791 10.291 -3.964 1.00 75.75 255 TYR A O 1
ATOM 2022 N N . LYS A 1 256 ? 19.574 11.019 -5.147 1.00 75.31 256 LYS A N 1
ATOM 2023 C CA . LYS A 1 256 ? 18.911 12.116 -5.857 1.00 75.31 256 LYS A CA 1
ATOM 2024 C C . LYS A 1 256 ? 19.237 12.057 -7.340 1.00 75.31 256 LYS A C 1
ATOM 2026 O O . LYS A 1 256 ? 20.229 11.441 -7.732 1.00 75.31 256 LYS A O 1
ATOM 2031 N N . ILE A 1 257 ? 18.429 12.725 -8.153 1.00 75.06 257 ILE A N 1
ATOM 2032 C CA . ILE A 1 257 ? 18.686 12.821 -9.590 1.00 75.06 257 ILE A CA 1
ATOM 2033 C C . ILE A 1 257 ? 20.006 13.570 -9.808 1.00 75.06 257 ILE A C 1
ATOM 2035 O O . ILE A 1 257 ? 20.259 14.620 -9.216 1.00 75.06 257 ILE A O 1
ATOM 2039 N N . ALA A 1 258 ? 20.876 12.985 -10.627 1.00 70.94 258 ALA A N 1
ATOM 2040 C CA . ALA A 1 258 ? 22.269 13.390 -10.769 1.00 70.94 258 ALA A CA 1
ATOM 2041 C C . ALA A 1 258 ? 22.462 14.743 -11.449 1.00 70.94 258 ALA A C 1
ATOM 2043 O O . ALA A 1 258 ? 23.407 15.469 -11.142 1.00 70.94 258 ALA A O 1
ATOM 2044 N N . SER A 1 259 ? 21.586 15.070 -12.396 1.00 71.94 259 SER A N 1
ATOM 2045 C CA . SER A 1 259 ? 21.719 16.253 -13.235 1.00 71.94 259 SER A CA 1
ATOM 2046 C C . SER A 1 259 ? 20.346 16.808 -13.606 1.00 71.94 259 SER A C 1
ATOM 2048 O O . SER A 1 259 ? 19.494 16.044 -14.064 1.00 71.94 259 SER A O 1
ATOM 2050 N N . PRO A 1 260 ? 20.143 18.136 -13.523 1.00 71.12 260 PRO A N 1
ATOM 2051 C CA . PRO A 1 260 ? 18.951 18.795 -14.055 1.00 71.12 260 PRO A CA 1
ATOM 2052 C C . PRO A 1 260 ? 18.705 18.521 -15.547 1.00 71.12 260 PRO A C 1
ATOM 2054 O O . PRO A 1 260 ? 17.567 18.587 -15.999 1.00 71.12 260 PRO A O 1
ATOM 2057 N N . LYS A 1 261 ? 19.745 18.163 -16.317 1.00 72.06 261 LYS A N 1
ATOM 2058 C CA . LYS A 1 261 ? 19.584 17.771 -17.726 1.00 72.06 261 LYS A CA 1
ATOM 2059 C C . LYS A 1 261 ? 18.740 16.504 -17.881 1.00 72.06 261 LYS A C 1
ATOM 2061 O O . LYS A 1 261 ? 17.946 16.432 -18.807 1.00 72.06 261 LYS A O 1
ATOM 2066 N N . PHE A 1 262 ? 18.864 15.541 -16.961 1.00 72.25 262 PHE A N 1
ATOM 2067 C CA . PHE A 1 262 ? 18.037 14.330 -16.991 1.00 72.25 262 PHE A CA 1
ATOM 2068 C C . PHE A 1 262 ? 16.566 14.649 -16.752 1.00 72.25 262 PHE A C 1
ATOM 2070 O O . PHE A 1 262 ? 15.710 14.109 -17.445 1.00 72.25 262 PHE A O 1
ATOM 2077 N N . LEU A 1 263 ? 16.284 15.559 -15.813 1.00 73.50 263 LEU A N 1
ATOM 2078 C CA . LEU A 1 263 ? 14.925 16.047 -15.587 1.00 73.50 263 LEU A CA 1
ATOM 2079 C C . LEU A 1 263 ? 14.354 16.668 -16.854 1.00 73.50 263 LEU A C 1
ATOM 2081 O O . LEU A 1 263 ? 13.252 16.316 -17.248 1.00 73.50 263 LEU A O 1
ATOM 2085 N N . GLN A 1 264 ? 15.122 17.525 -17.526 1.00 76.69 264 GLN A N 1
ATOM 2086 C CA . GLN A 1 264 ? 14.679 18.138 -18.772 1.00 76.69 264 GLN A CA 1
ATOM 2087 C C . GLN A 1 264 ? 14.347 17.090 -19.845 1.00 76.69 264 GLN A C 1
ATOM 2089 O O . GLN A 1 264 ? 13.264 17.143 -20.418 1.00 76.69 264 GLN A O 1
ATOM 2094 N N . THR A 1 265 ? 15.220 16.101 -20.066 1.00 76.31 265 THR A N 1
ATOM 2095 C CA . THR A 1 265 ? 14.963 15.025 -21.037 1.00 76.31 265 THR A CA 1
ATOM 2096 C C . THR A 1 265 ? 13.690 14.247 -20.703 1.00 76.31 265 THR A C 1
ATOM 2098 O O . THR A 1 265 ? 12.892 13.954 -21.586 1.00 76.31 265 THR A O 1
ATOM 2101 N N . ILE A 1 266 ? 13.472 13.922 -19.432 1.00 75.62 266 ILE A N 1
ATOM 2102 C CA . ILE A 1 266 ? 12.287 13.188 -18.971 1.00 75.62 266 ILE A CA 1
ATOM 2103 C C . ILE A 1 266 ? 11.013 14.025 -19.148 1.00 75.62 266 ILE A C 1
ATOM 2105 O O . ILE A 1 266 ? 9.996 13.495 -19.599 1.00 75.62 266 ILE A O 1
ATOM 2109 N N . VAL A 1 267 ? 11.083 15.334 -18.880 1.00 79.50 267 VAL A N 1
ATOM 2110 C CA . VAL A 1 267 ? 9.959 16.253 -19.096 1.00 79.50 267 VAL A CA 1
ATOM 2111 C C . VAL A 1 267 ? 9.603 16.397 -20.571 1.00 79.50 267 VAL A C 1
ATOM 2113 O O . VAL A 1 267 ? 8.433 16.300 -20.939 1.00 79.50 267 VAL A O 1
ATOM 2116 N N . GLU A 1 268 ? 10.602 16.543 -21.439 1.00 80.94 268 GLU A N 1
ATOM 2117 C CA . GLU A 1 268 ? 10.408 16.606 -22.893 1.00 80.94 268 GLU A CA 1
ATOM 2118 C C . GLU A 1 268 ? 9.770 15.327 -23.462 1.00 80.94 268 GLU A C 1
ATOM 2120 O O . GLU A 1 268 ? 9.117 15.370 -24.503 1.00 80.94 268 GLU A O 1
ATOM 2125 N N . ASN A 1 269 ? 9.909 14.198 -22.761 1.00 78.88 269 ASN A N 1
ATOM 2126 C CA . ASN A 1 269 ? 9.354 12.904 -23.151 1.00 78.88 269 ASN A CA 1
ATOM 2127 C C . ASN A 1 269 ? 8.044 12.540 -22.423 1.00 78.88 269 ASN A C 1
ATOM 2129 O O . ASN A 1 269 ? 7.600 11.393 -22.490 1.00 78.88 269 ASN A O 1
ATOM 2133 N N . GLY A 1 270 ? 7.390 13.511 -21.778 1.00 75.19 270 GLY A N 1
ATOM 2134 C CA . GLY A 1 270 ? 6.002 13.382 -21.320 1.00 75.19 270 GLY A CA 1
ATOM 2135 C C . GLY A 1 270 ? 5.803 13.036 -19.843 1.00 75.19 270 GLY A C 1
ATOM 2136 O O . GLY A 1 270 ? 4.665 12.799 -19.441 1.00 75.19 270 GLY A O 1
ATOM 2137 N N . MET A 1 271 ? 6.860 13.026 -19.025 1.00 80.00 271 MET A N 1
ATOM 2138 C CA . MET A 1 271 ? 6.727 13.008 -17.560 1.00 80.00 271 MET A CA 1
ATOM 2139 C C . MET A 1 271 ? 6.609 14.440 -17.022 1.00 80.00 271 MET A C 1
ATOM 2141 O O . MET A 1 271 ? 7.326 15.329 -17.458 1.00 80.00 271 MET A O 1
ATOM 2145 N N . PHE A 1 272 ? 5.734 14.692 -16.053 1.00 77.19 272 PHE A N 1
ATOM 2146 C CA . PHE A 1 272 ? 5.549 16.038 -15.501 1.00 77.19 272 PHE A CA 1
ATOM 2147 C C . PHE A 1 272 ? 6.151 16.123 -14.112 1.00 77.19 272 PHE A C 1
ATOM 2149 O O . PHE A 1 272 ? 5.803 15.335 -13.250 1.00 77.19 272 PHE A O 1
ATOM 2156 N N . VAL A 1 273 ? 7.014 17.100 -13.851 1.00 77.75 273 VAL A N 1
ATOM 2157 C CA . VAL A 1 273 ? 7.397 17.388 -12.465 1.00 77.75 273 VAL A CA 1
ATOM 2158 C C . VAL A 1 273 ? 6.225 18.107 -11.805 1.00 77.75 273 VAL A C 1
ATOM 2160 O O . VAL A 1 273 ? 5.909 19.242 -12.155 1.00 77.75 273 VAL A O 1
ATOM 2163 N N . VAL A 1 274 ? 5.552 17.431 -10.876 1.00 77.81 274 VAL A N 1
ATOM 2164 C CA . VAL A 1 274 ? 4.317 17.936 -10.258 1.00 77.81 274 VAL A CA 1
ATOM 2165 C C . VAL A 1 274 ? 4.577 18.649 -8.941 1.00 77.81 274 VAL A C 1
ATOM 2167 O O . VAL A 1 274 ? 3.771 19.483 -8.522 1.00 77.81 274 VAL A O 1
ATOM 2170 N N . ALA A 1 275 ? 5.691 18.333 -8.286 1.00 73.81 275 ALA A N 1
ATOM 2171 C CA . ALA A 1 275 ? 6.087 18.962 -7.042 1.00 73.81 275 ALA A CA 1
ATOM 2172 C C . ALA A 1 275 ? 7.609 18.901 -6.859 1.00 73.81 275 ALA A C 1
ATOM 2174 O O . ALA A 1 275 ? 8.283 18.037 -7.417 1.00 73.81 275 ALA A O 1
ATOM 2175 N N . GLY A 1 276 ? 8.165 19.821 -6.079 1.00 72.62 276 GLY A N 1
ATOM 2176 C CA . GLY A 1 276 ? 9.583 19.792 -5.743 1.00 72.62 276 GLY A CA 1
ATOM 2177 C C . GLY A 1 276 ? 9.934 20.701 -4.578 1.00 72.62 276 GLY A C 1
ATOM 2178 O O . GLY A 1 276 ? 9.098 21.461 -4.080 1.00 72.62 276 GLY A O 1
ATOM 2179 N N . ASP A 1 277 ? 11.184 20.600 -4.138 1.00 71.44 277 ASP A N 1
ATOM 2180 C CA . ASP A 1 277 ? 11.758 21.551 -3.193 1.00 71.44 277 ASP A CA 1
ATOM 2181 C C . ASP A 1 277 ? 12.142 22.870 -3.890 1.00 71.44 277 ASP A C 1
ATOM 2183 O O . ASP A 1 277 ? 12.228 22.942 -5.117 1.00 71.44 277 ASP A O 1
ATOM 2187 N N . ASP A 1 278 ? 12.418 23.923 -3.114 1.00 63.91 278 ASP A N 1
ATOM 2188 C CA . ASP A 1 278 ? 12.788 25.246 -3.652 1.00 63.91 278 ASP A CA 1
ATOM 2189 C C . ASP A 1 278 ? 14.022 25.194 -4.576 1.00 63.91 278 ASP A C 1
ATOM 2191 O O . ASP A 1 278 ? 14.220 26.065 -5.423 1.00 63.91 278 ASP A O 1
ATOM 2195 N N . SER A 1 279 ? 14.855 24.156 -4.427 1.00 59.88 279 SER A N 1
ATOM 2196 C CA . SER A 1 279 ? 16.043 23.926 -5.248 1.00 59.88 279 SER A CA 1
ATOM 2197 C C . SER A 1 279 ? 15.775 23.136 -6.539 1.00 59.88 279 SER A C 1
ATOM 2199 O O . SER A 1 279 ? 16.670 23.043 -7.381 1.00 59.88 279 SER A O 1
ATOM 2201 N N . LYS A 1 280 ? 14.567 22.574 -6.712 1.00 60.59 280 LYS A N 1
ATOM 2202 C CA . LYS A 1 280 ? 14.175 21.637 -7.782 1.00 60.59 280 LYS A CA 1
ATOM 2203 C C . LYS A 1 280 ? 15.143 20.457 -7.951 1.00 60.59 280 LYS A C 1
ATOM 2205 O O . LYS A 1 280 ? 15.240 19.873 -9.030 1.00 60.59 280 LYS A O 1
ATOM 2210 N N . THR A 1 281 ? 15.892 20.109 -6.904 1.00 55.94 281 THR A N 1
ATOM 2211 C CA . THR A 1 281 ? 16.828 18.971 -6.932 1.00 55.94 281 THR A CA 1
ATOM 2212 C C . THR A 1 281 ? 16.172 17.683 -6.458 1.00 55.94 281 THR A C 1
ATOM 2214 O O . THR A 1 281 ? 16.674 16.592 -6.741 1.00 55.94 281 THR A O 1
ATOM 2217 N N . ARG A 1 282 ? 15.039 17.806 -5.762 1.00 61.78 282 ARG A N 1
ATOM 2218 C CA . ARG A 1 282 ? 14.169 16.704 -5.363 1.00 61.78 282 ARG A CA 1
ATOM 2219 C C . ARG A 1 282 ? 12.786 16.978 -5.921 1.00 61.78 282 ARG A C 1
ATOM 2221 O O . ARG A 1 282 ? 12.238 18.056 -5.699 1.00 61.78 282 ARG A O 1
ATOM 2228 N N . VAL A 1 283 ? 12.278 16.025 -6.688 1.00 66.00 283 VAL A N 1
ATOM 2229 C CA . VAL A 1 283 ? 11.038 16.174 -7.441 1.00 66.00 283 VAL A CA 1
ATOM 2230 C C . VAL A 1 283 ? 10.132 14.979 -7.205 1.00 66.00 283 VAL A C 1
ATOM 2232 O O . VAL A 1 283 ? 10.614 13.850 -7.124 1.00 66.00 283 VAL A O 1
ATOM 2235 N N . ASP A 1 284 ? 8.838 15.259 -7.156 1.00 64.69 284 ASP A N 1
ATOM 2236 C CA . ASP A 1 284 ? 7.775 14.277 -7.308 1.00 64.69 284 ASP A CA 1
ATOM 2237 C C . ASP A 1 284 ? 7.206 14.422 -8.728 1.00 64.69 284 ASP A C 1
ATOM 2239 O O . ASP A 1 284 ? 7.101 15.537 -9.261 1.00 64.69 284 ASP A O 1
ATOM 2243 N N . ILE A 1 285 ? 6.876 13.291 -9.354 1.00 56.28 285 ILE A N 1
ATOM 2244 C CA . ILE A 1 285 ? 6.425 13.182 -10.751 1.00 56.28 285 ILE A CA 1
ATOM 2245 C C . ILE A 1 285 ? 5.115 12.399 -10.786 1.00 56.28 285 ILE A C 1
ATOM 2247 O O . ILE A 1 285 ? 5.036 11.387 -10.054 1.00 56.28 285 ILE A O 1
#

Secondary structure (DSSP, 8-state):
-EESSS---HHHHHHH-S-GGG---EE--SSTTHHHHHHHHTTHHHHHHHHTTGGG----HHHHHHHHHHHHHHHHHHHHHHT---EEEEEEEESS-GGGGHHHHHHHHHHHHHHT-EEEEEEEEGGGGSHHHHHH-HHHHHHHHHHHHT-SEEEE-S---GGG-HHHHHHHHHHHHHT--EEE-THHHHHHHHHHHHHHHTTS---TT----SEEE-S--EEEEEEEE-TT-SS-HHHHHHTSSEEEEEEE-SEEES-HHHHHHHHHTT----EE-TTSSSEE-

Sequence (285 aa):
CVCMPNALTDEIKEKICFQPTEVIAINRVPTSYHFPMLLQRQKVAEFLANELKLDNIQVSEEQKRSGEQAIQGWKRLIASHDSSSQTVTIALVSKYQQNLHIFVNQSLEHACVYCGYQLAVKWIDGSDLEPEAETAFPTRYRDAWDSIANANGIIVPDGFVYQDVEGAIAAVRYAREHGVPFLGIGLGFQAAVLELHATCVKLQEIDSNSQQSVFVIDKNTACVQSISFCDEHEGLKSREAYRSRQITERYLTQYKIASPKFLQTIVENGMFVVAGDDSKTRVDI

InterPro domains:
  IPR004468 CTP synthase [PTHR11550] (6-285)
  IPR017926 Glutamine amidotransferase [PF00117] (104-214)
  IPR029062 Class I glutamine amidotransferase-like [G3DSA:3.40.50.880] (84-285)
  IPR029062 Class I glutamine amid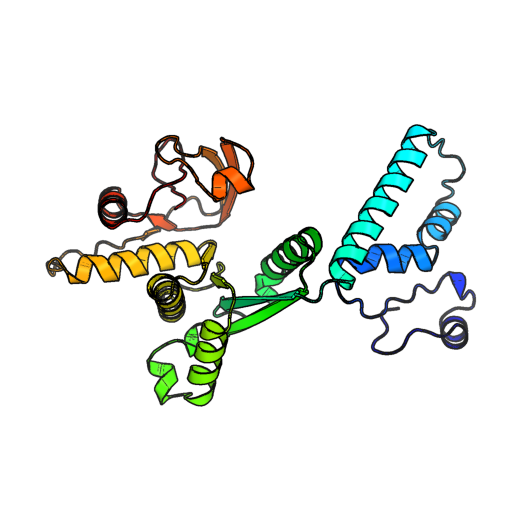otransferase-like [SSF52317] (87-279)